Protein AF-0000000078656896 (afdb_homodimer)

Organism: NCBI:txid1005395

pLDDT: mean 84.08, std 19.64, range [24.59, 98.69]

Structure (mmCIF, N/CA/C/O backbone):
data_AF-0000000078656896-model_v1
#
loop_
_entity.id
_entity.type
_entity.pdbx_description
1 polymer 'DUF2846 domain-containing protein'
#
loop_
_atom_site.group_PDB
_atom_site.id
_atom_site.type_symbol
_atom_site.label_atom_id
_atom_site.label_alt_id
_atom_site.label_comp_id
_atom_site.label_asym_id
_atom_site.label_entity_id
_atom_site.label_seq_id
_atom_site.pdbx_PDB_ins_code
_atom_site.Cartn_x
_atom_site.Cartn_y
_atom_site.Cartn_z
_atom_site.occupancy
_atom_site.B_iso_or_equiv
_atom_site.auth_seq_id
_atom_site.auth_comp_id
_atom_site.auth_asym_id
_atom_site.auth_atom_id
_atom_site.pdbx_PDB_model_num
ATOM 1 N N . MET A 1 1 ? -53.062 6.906 -35.562 1 24.72 1 MET A N 1
ATOM 2 C CA . MET A 1 1 ? -52.688 7.586 -34.344 1 24.72 1 MET A CA 1
ATOM 3 C C . MET A 1 1 ? -51.281 7.188 -33.906 1 24.72 1 MET A C 1
ATOM 5 O O . MET A 1 1 ? -51 6.012 -33.656 1 24.72 1 MET A O 1
ATOM 9 N N . ARG A 1 2 ? -50.25 7.812 -34.625 1 38.03 2 ARG A N 1
ATOM 10 C CA . ARG A 1 2 ? -48.781 7.777 -34.625 1 38.03 2 ARG A CA 1
ATOM 11 C C . ARG A 1 2 ? -48.25 8.031 -33.219 1 38.03 2 ARG A C 1
ATOM 13 O O . ARG A 1 2 ? -48.375 9.125 -32.688 1 38.03 2 ARG A O 1
ATOM 20 N N . ASN A 1 3 ? -48.5 7.051 -32.25 1 34.94 3 ASN A N 1
ATOM 21 C CA . ASN A 1 3 ? -48.094 7.125 -30.844 1 34.94 3 ASN A CA 1
ATOM 22 C C . ASN A 1 3 ? -46.625 7.52 -30.703 1 34.94 3 ASN A C 1
ATOM 24 O O . ASN A 1 3 ? -45.75 6.824 -31.203 1 34.94 3 ASN A O 1
ATOM 28 N N . SER A 1 4 ? -46.344 8.812 -30.844 1 40.44 4 SER A N 1
ATOM 29 C CA . SER A 1 4 ? -45.094 9.492 -30.484 1 40.44 4 SER A CA 1
ATOM 30 C C . SER A 1 4 ? -44.594 9.031 -29.125 1 40.44 4 SER A C 1
ATOM 32 O O . SER A 1 4 ? -45.281 9.18 -28.109 1 40.44 4 SER A O 1
ATOM 34 N N . ILE A 1 5 ? -44 7.824 -28.938 1 40.12 5 ILE A N 1
ATOM 35 C CA . ILE A 1 5 ? -43.25 7.371 -27.797 1 40.12 5 ILE A CA 1
ATOM 36 C C . ILE A 1 5 ? -42.344 8.508 -27.297 1 40.12 5 ILE A C 1
ATOM 38 O O . ILE A 1 5 ? -41.469 8.961 -28.016 1 40.12 5 ILE A O 1
ATOM 42 N N . LYS A 1 6 ? -42.906 9.555 -26.594 1 36.06 6 LYS A N 1
ATOM 43 C CA . LYS A 1 6 ? -42.125 10.531 -25.844 1 36.06 6 LYS A CA 1
ATOM 44 C C . LYS A 1 6 ? -41 9.844 -25.078 1 36.06 6 LYS A C 1
ATOM 46 O O . LYS A 1 6 ? -41.219 8.953 -24.266 1 36.06 6 LYS A O 1
ATOM 51 N N . LEU A 1 7 ? -39.844 9.641 -25.734 1 37.19 7 LEU A N 1
ATOM 52 C CA . LEU A 1 7 ? -38.562 9.312 -25.141 1 37.19 7 LEU A CA 1
ATOM 53 C C . LEU A 1 7 ? -38.312 10.117 -23.859 1 37.19 7 LEU A C 1
ATOM 55 O O . LEU A 1 7 ? -38.219 11.344 -23.906 1 37.19 7 LEU A O 1
ATOM 59 N N . LEU A 1 8 ? -39.062 9.852 -22.797 1 41 8 LEU A N 1
ATOM 60 C CA . LEU A 1 8 ? -38.688 10.359 -21.469 1 41 8 LEU A CA 1
ATOM 61 C C . LEU A 1 8 ? -37.188 10.203 -21.234 1 41 8 LEU A C 1
ATOM 63 O O . LEU A 1 8 ? -36.688 9.078 -21.172 1 41 8 LEU A O 1
ATOM 67 N N . SER A 1 9 ? -36.375 11.047 -21.781 1 40.34 9 SER A N 1
ATOM 68 C CA . SER A 1 9 ? -34.969 11.188 -21.422 1 40.34 9 SER A CA 1
ATOM 69 C C . SER A 1 9 ? -34.781 11.297 -19.906 1 40.34 9 SER A C 1
ATOM 71 O O . SER A 1 9 ? -35.25 12.25 -19.297 1 40.34 9 SER A O 1
ATOM 73 N N . THR A 1 10 ? -35 10.234 -19.141 1 44.53 10 THR A N 1
ATOM 74 C CA . THR A 1 10 ? -34.562 10.25 -17.75 1 44.53 10 THR A CA 1
ATOM 75 C C . THR A 1 10 ? -33.156 10.82 -17.656 1 44.53 10 THR A C 1
ATOM 77 O O . THR A 1 10 ? -32.188 10.25 -18.188 1 44.53 10 THR A O 1
ATOM 80 N N . ALA A 1 11 ? -32.969 12.141 -17.703 1 40 11 ALA A N 1
ATOM 81 C CA . ALA A 1 11 ? -31.734 12.773 -17.266 1 40 11 ALA A CA 1
ATOM 82 C C . ALA A 1 11 ? -31.188 12.102 -16.016 1 40 11 ALA A C 1
ATOM 84 O O . ALA A 1 11 ? -31.766 12.211 -14.93 1 40 11 ALA A O 1
ATOM 85 N N . LEU A 1 12 ? -30.781 10.836 -16.094 1 43.59 12 LEU A N 1
ATOM 86 C CA . LEU A 1 12 ? -29.969 10.328 -14.984 1 43.59 12 LEU A CA 1
ATOM 87 C C . LEU A 1 12 ? -28.906 11.344 -14.586 1 43.59 12 LEU A C 1
ATOM 89 O O . LEU A 1 12 ? -27.969 11.602 -15.352 1 43.59 12 LEU A O 1
ATOM 93 N N . GLY A 1 13 ? -29.297 12.43 -13.992 1 38.34 13 GLY A N 1
ATOM 94 C CA . GLY A 1 13 ? -28.297 13.297 -13.367 1 38.34 13 GLY A CA 1
ATOM 95 C C . GLY A 1 13 ? -27.172 12.531 -12.711 1 38.34 13 GLY A C 1
ATOM 96 O O . GLY A 1 13 ? -27.406 1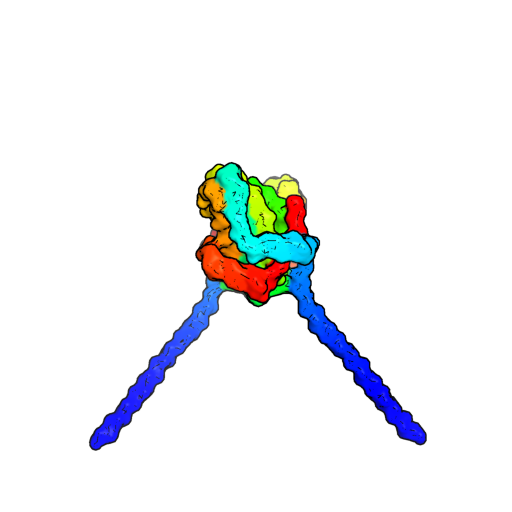1.703 -11.82 1 38.34 13 GLY A O 1
ATOM 97 N N . PHE A 1 14 ? -26.141 12.203 -13.477 1 39.41 14 PHE A N 1
ATOM 98 C CA . PHE A 1 14 ? -24.906 11.766 -12.844 1 39.41 14 PHE A CA 1
ATOM 99 C C . PHE A 1 14 ? -24.562 12.641 -11.641 1 39.41 14 PHE A C 1
ATOM 101 O O . PHE A 1 14 ? -24.172 13.797 -11.797 1 39.41 14 PHE A O 1
ATOM 108 N N . ALA A 1 15 ? -25.312 12.531 -10.539 1 38.53 15 ALA A N 1
ATOM 109 C CA . ALA A 1 15 ? -24.797 13.148 -9.32 1 38.53 15 ALA A CA 1
ATOM 110 C C . ALA A 1 15 ? -23.297 12.914 -9.18 1 38.53 15 ALA A C 1
ATOM 112 O O . ALA A 1 15 ? -22.844 11.766 -9.102 1 38.53 15 ALA A O 1
ATOM 113 N N . ILE A 1 16 ? -22.516 13.688 -9.93 1 38.22 16 ILE A N 1
ATOM 114 C CA . ILE A 1 16 ? -21.094 13.734 -9.586 1 38.22 16 ILE A CA 1
ATOM 115 C C . ILE A 1 16 ? -20.922 13.688 -8.07 1 38.22 16 ILE A C 1
ATOM 117 O O . ILE A 1 16 ? -21.297 14.633 -7.367 1 38.22 16 ILE A O 1
ATOM 121 N N . LEU A 1 17 ? -21.188 12.562 -7.48 1 36.78 17 LEU A N 1
ATOM 122 C CA . LEU A 1 17 ? -20.781 12.406 -6.086 1 36.78 17 LEU A CA 1
ATOM 123 C C . LEU A 1 17 ? -19.391 12.977 -5.855 1 36.78 17 LEU A C 1
ATOM 125 O O . LEU A 1 17 ? -18.391 12.422 -6.332 1 36.78 17 LEU A O 1
ATOM 129 N N . THR A 1 18 ? -19.172 14.281 -6.082 1 42.69 18 THR A N 1
ATOM 130 C CA . THR A 1 18 ? -17.953 14.898 -5.562 1 42.69 18 THR A CA 1
ATOM 131 C C . THR A 1 18 ? -17.656 14.383 -4.156 1 42.69 18 THR A C 1
ATOM 133 O O . THR A 1 18 ? -18.266 14.82 -3.182 1 42.69 18 THR A O 1
ATOM 136 N N . GLY A 1 19 ? -17.562 13.086 -4.051 1 45.38 19 GLY A N 1
ATOM 137 C CA . GLY A 1 19 ? -17.312 12.453 -2.764 1 45.38 19 GLY A CA 1
ATOM 138 C C . GLY A 1 19 ? -16.109 13.047 -2.035 1 45.38 19 GLY A C 1
ATOM 139 O O . GLY A 1 19 ? -14.977 12.617 -2.248 1 45.38 19 GLY A O 1
ATOM 140 N N . CYS A 1 20 ? -16.078 14.383 -1.688 1 53.47 20 CYS A N 1
ATOM 141 C CA . CYS A 1 20 ? -15.125 14.836 -0.678 1 53.47 20 CYS A CA 1
ATOM 142 C C . CYS A 1 20 ? -15.188 13.953 0.562 1 53.47 20 CYS A C 1
ATOM 144 O O . CYS A 1 20 ? -16.266 13.617 1.039 1 53.47 20 CYS A O 1
ATOM 146 N N . ALA A 1 21 ? -14 13.344 0.803 1 66 21 ALA A N 1
ATOM 147 C CA . ALA A 1 21 ? -13.938 12.625 2.074 1 66 21 ALA A CA 1
ATOM 148 C C . ALA A 1 21 ? -14.375 13.523 3.23 1 66 21 ALA A C 1
ATOM 150 O O . ALA A 1 21 ? -13.984 14.688 3.303 1 66 21 ALA A O 1
ATOM 151 N N . SER A 1 22 ? -15.359 13.125 4.016 1 75.5 22 SER A N 1
ATOM 152 C CA . SER A 1 22 ? -15.844 13.891 5.156 1 75.5 22 SER A CA 1
ATOM 153 C C . SER A 1 22 ? -15.336 13.305 6.473 1 75.5 22 SER A C 1
ATOM 155 O O . SER A 1 22 ? -15.242 12.086 6.621 1 75.5 22 SER A O 1
ATOM 157 N N . VAL A 1 23 ? -14.844 14.25 7.277 1 81.75 23 VAL A N 1
ATOM 158 C CA . VAL A 1 23 ? -14.383 13.859 8.609 1 81.75 23 VAL A CA 1
ATOM 159 C C . VAL A 1 23 ? -15.164 14.625 9.672 1 81.75 23 VAL A C 1
ATOM 161 O O . VAL A 1 23 ? -15.805 15.633 9.375 1 81.75 23 VAL A O 1
ATOM 164 N N . PRO A 1 24 ? -15.297 14.086 10.977 1 84.12 24 PRO A N 1
ATOM 165 C CA . PRO A 1 24 ? -15.945 14.867 12.031 1 84.12 24 PRO A CA 1
ATOM 166 C C . PRO A 1 24 ? -15.297 16.234 12.227 1 84.12 24 PRO A C 1
ATOM 168 O O . PRO A 1 24 ? -14.07 16.359 12.219 1 84.12 24 PRO A O 1
ATOM 171 N N . MET A 1 25 ? -16.203 17.219 12.438 1 91.12 25 MET A N 1
ATOM 172 C CA . MET A 1 25 ? -15.703 18.594 12.508 1 91.12 25 MET A CA 1
ATOM 173 C C . MET A 1 25 ? -15.875 19.172 13.906 1 91.12 25 MET A C 1
ATOM 175 O O . MET A 1 25 ? -16.766 18.766 14.648 1 91.12 25 MET A O 1
ATOM 179 N N . GLY A 1 26 ? -14.93 20.047 14.195 1 91.56 26 GLY A N 1
ATOM 180 C CA . GLY A 1 26 ? -15.07 20.828 15.414 1 91.56 26 GLY A CA 1
ATOM 181 C C . GLY A 1 26 ? -16.031 22 15.273 1 91.56 26 GLY A C 1
ATOM 182 O O . GLY A 1 26 ? -16.656 22.172 14.219 1 91.56 26 GLY A O 1
ATOM 183 N N . SER A 1 27 ? -16.094 22.75 16.391 1 93.5 27 SER A N 1
ATOM 184 C CA . SER A 1 27 ? -17 23.891 16.375 1 93.5 27 SER A CA 1
ATOM 185 C C . SER A 1 27 ? -16.391 25.078 15.641 1 93.5 27 SER A C 1
ATOM 187 O O . SER A 1 27 ? -15.172 25.219 15.578 1 93.5 27 SER A O 1
ATOM 189 N N . SER A 1 28 ? -17.344 25.984 15.094 1 94.44 28 SER A N 1
ATOM 190 C CA . SER A 1 28 ? -16.891 27.203 14.43 1 94.44 28 SER A CA 1
ATOM 191 C C . SER A 1 28 ? -16.203 28.156 15.422 1 94.44 28 SER A C 1
ATOM 193 O O . SER A 1 28 ? -15.281 28.875 15.055 1 94.44 28 SER A O 1
ATOM 195 N N . GLU A 1 29 ? -16.672 28.141 16.625 1 96.38 29 GLU A N 1
ATOM 196 C CA . GLU A 1 29 ? -16.078 28.984 17.656 1 96.38 29 GLU A CA 1
ATOM 197 C C . GLU A 1 29 ? -14.648 28.562 17.969 1 96.38 29 GLU A C 1
ATOM 199 O O . GLU A 1 29 ? -13.758 29.406 18.078 1 96.38 29 GLU A O 1
ATOM 204 N N . ALA A 1 30 ? -14.508 27.266 18.172 1 95.31 30 ALA A N 1
ATOM 205 C CA . ALA A 1 30 ? -13.164 26.75 18.422 1 95.31 30 ALA A CA 1
ATOM 206 C C . ALA A 1 30 ? -12.242 27.031 17.234 1 95.31 30 ALA A C 1
ATOM 208 O O . ALA A 1 30 ? -11.07 27.375 17.422 1 95.31 30 ALA A O 1
ATOM 209 N N . ASP A 1 31 ? -12.781 26.828 16.062 1 97.12 31 ASP A N 1
ATOM 210 C CA . ASP A 1 31 ? -12.031 27.109 14.852 1 97.12 31 ASP A CA 1
ATOM 211 C C . ASP A 1 31 ? -11.57 28.578 14.82 1 97.12 31 ASP A C 1
ATOM 213 O O . ASP A 1 31 ? -10.398 28.844 14.578 1 97.12 31 ASP A O 1
ATOM 217 N N . ALA A 1 32 ? -12.453 29.5 15.086 1 97.12 32 ALA A N 1
ATOM 218 C CA . ALA A 1 32 ? -12.141 30.922 15.094 1 97.12 32 ALA A CA 1
ATOM 219 C C . ALA A 1 32 ? -11.07 31.25 16.141 1 97.12 32 ALA A C 1
ATOM 221 O O . ALA A 1 32 ? -10.156 32.031 15.875 1 97.12 32 ALA A O 1
ATOM 222 N N . GLN A 1 33 ? -11.227 30.703 17.266 1 97.19 33 GLN A N 1
ATOM 223 C CA . GLN A 1 33 ? -10.281 30.969 18.344 1 97.19 33 GLN A CA 1
ATOM 224 C C . GLN A 1 33 ? -8.891 30.453 17.984 1 97.19 33 GLN A C 1
ATOM 226 O O . GLN A 1 33 ? -7.891 31.156 18.188 1 97.19 33 GLN A O 1
ATOM 231 N N . LEU A 1 34 ? -8.844 29.281 17.453 1 97.5 34 LEU A N 1
ATOM 232 C CA . LEU A 1 34 ? -7.551 28.672 17.141 1 97.5 34 LEU A CA 1
ATOM 233 C C . LEU A 1 34 ? -6.883 29.391 15.977 1 97.5 34 LEU A C 1
ATOM 235 O O . LEU A 1 34 ? -5.656 29.375 15.852 1 97.5 34 LEU A O 1
ATOM 239 N N . LYS A 1 35 ? -7.629 30.062 15.156 1 98.06 35 LYS A N 1
ATOM 240 C CA . LYS A 1 35 ? -7.062 30.75 13.992 1 98.06 35 LYS A CA 1
ATOM 241 C C . LYS A 1 35 ? -6.578 32.156 14.367 1 98.06 35 LYS A C 1
ATOM 243 O O . LYS A 1 35 ? -6.102 32.906 13.508 1 98.06 35 LYS A O 1
ATOM 248 N N . THR A 1 36 ? -6.648 32.531 15.672 1 98 36 THR A N 1
ATOM 249 C CA . THR A 1 36 ? -5.938 33.688 16.156 1 98 36 THR A CA 1
ATOM 250 C C . THR A 1 36 ? -4.457 33.375 16.359 1 98 36 THR A C 1
ATOM 252 O O . THR A 1 36 ? -3.643 34.312 16.516 1 98 36 THR A O 1
ATOM 255 N N . PHE A 1 37 ? -4.094 32.188 16.438 1 98.5 37 PHE A N 1
ATOM 256 C CA . PHE A 1 37 ? -2.734 31.656 16.516 1 98.5 37 PHE A CA 1
ATOM 257 C C . PHE A 1 37 ? -2.021 32.219 17.75 1 98.5 37 PHE A C 1
ATOM 259 O O . PHE A 1 37 ? -0.828 32.5 17.688 1 98.5 37 PHE A O 1
ATOM 266 N N . THR A 1 38 ? -2.779 32.375 18.812 1 97.69 38 THR A N 1
ATOM 267 C CA . THR A 1 38 ? -2.188 32.812 20.078 1 97.69 38 THR A CA 1
ATOM 268 C C . THR A 1 38 ? -1.149 31.797 20.562 1 97.69 38 THR A C 1
ATOM 270 O O . THR A 1 38 ? -1.329 30.578 20.391 1 97.69 38 THR A O 1
ATOM 273 N N . ALA A 1 39 ? -0.109 32.281 21.172 1 97.62 39 ALA A N 1
ATOM 274 C CA . ALA A 1 39 ? 0.918 31.422 21.734 1 97.62 39 ALA A CA 1
ATOM 275 C C . ALA A 1 39 ? 0.321 30.438 22.734 1 97.62 39 ALA A C 1
ATOM 277 O O . ALA A 1 39 ? -0.543 30.812 23.531 1 97.62 39 ALA A O 1
ATOM 278 N N . PRO A 1 40 ? 0.83 29.172 22.672 1 97.81 40 PRO A N 1
ATOM 279 C CA . PRO A 1 40 ? 0.375 28.219 23.688 1 97.81 40 PRO A CA 1
ATOM 280 C C . PRO A 1 40 ? 0.879 28.578 25.094 1 97.81 40 PRO A C 1
ATOM 282 O O . PRO A 1 40 ? 1.733 29.453 25.25 1 97.81 40 PRO A O 1
ATOM 285 N N . PRO A 1 41 ? 0.232 27.906 26.125 1 96.94 41 PRO A N 1
ATOM 286 C CA . PRO A 1 41 ? 0.768 28.094 27.484 1 96.94 41 PRO A CA 1
ATOM 287 C C . PRO A 1 41 ? 2.277 27.859 27.547 1 96.94 41 PRO A C 1
ATOM 289 O O . PRO A 1 41 ? 2.828 27.094 26.766 1 96.94 41 PRO A O 1
ATOM 292 N N . ALA A 1 42 ? 2.922 28.484 28.531 1 96.56 42 ALA A N 1
ATOM 293 C CA . ALA A 1 42 ? 4.379 28.5 28.625 1 96.56 42 ALA A CA 1
ATOM 294 C C . ALA A 1 42 ? 4.938 27.109 28.859 1 96.56 42 ALA A C 1
ATOM 296 O O . ALA A 1 42 ? 6.129 26.859 28.641 1 96.56 42 ALA A O 1
ATOM 297 N N . ASP A 1 43 ? 4.133 26.219 29.281 1 97.81 43 ASP A N 1
ATOM 298 C CA . ASP A 1 43 ? 4.613 24.875 29.562 1 97.81 43 ASP A CA 1
ATOM 299 C C . ASP A 1 43 ? 4.203 23.906 28.469 1 97.81 43 ASP A C 1
ATOM 301 O O . ASP A 1 43 ? 4.32 22.688 28.641 1 97.81 43 ASP A O 1
ATOM 305 N N . GLN A 1 44 ? 3.688 24.469 27.359 1 98.31 44 GLN A N 1
ATOM 306 C CA . GLN A 1 44 ? 3.215 23.641 26.266 1 98.31 44 GLN A CA 1
ATOM 307 C C . GLN A 1 44 ? 3.691 24.188 24.922 1 98.31 44 GLN A C 1
ATOM 309 O O . GLN A 1 44 ? 4.176 25.312 24.844 1 98.31 44 GLN A O 1
ATOM 314 N N . SER A 1 45 ? 3.652 23.344 23.938 1 98.31 45 SER A N 1
ATOM 315 C CA . SER A 1 45 ? 3.744 23.719 22.531 1 98.31 45 SER A CA 1
ATOM 316 C C . SER A 1 45 ? 2.418 23.5 21.812 1 98.31 45 SER A C 1
ATOM 318 O O . SER A 1 45 ? 1.606 22.672 22.234 1 98.31 45 SER A O 1
ATOM 320 N N . GLY A 1 46 ? 2.201 24.281 20.781 1 98.38 46 GLY A N 1
ATOM 321 C CA . GLY A 1 46 ? 1.042 24.078 19.922 1 98.38 46 GLY A CA 1
ATOM 322 C C . GLY A 1 46 ? 1.393 23.453 18.578 1 98.38 46 GLY A C 1
ATOM 323 O O . GLY A 1 46 ? 2.422 23.797 18 1 98.38 46 GLY A O 1
ATOM 324 N N . LEU A 1 47 ? 0.583 22.562 18.109 1 98.69 47 LEU A N 1
ATOM 325 C CA . LEU A 1 47 ? 0.781 21.938 16.812 1 98.69 47 LEU A CA 1
ATOM 326 C C . LEU A 1 47 ? -0.478 22.062 15.953 1 98.69 47 LEU A C 1
ATOM 328 O O . LEU A 1 47 ? -1.562 21.656 16.391 1 98.69 47 LEU A O 1
ATOM 332 N N . TYR A 1 48 ? -0.332 22.719 14.852 1 98.56 48 TYR A N 1
ATOM 333 C CA . TYR A 1 48 ? -1.315 22.688 13.781 1 98.56 48 TYR A CA 1
ATOM 334 C C . TYR A 1 48 ? -0.906 21.703 12.688 1 98.56 48 TYR A C 1
ATOM 336 O O . TYR A 1 48 ? 0.233 21.734 12.219 1 98.56 48 TYR A O 1
ATOM 344 N N . ILE A 1 49 ? -1.788 20.781 12.273 1 98.44 49 ILE A N 1
ATOM 345 C CA . ILE A 1 49 ? -1.615 19.891 11.141 1 98.44 49 ILE A CA 1
ATOM 346 C C . ILE A 1 49 ? -2.76 20.094 10.148 1 98.44 49 ILE A C 1
ATOM 348 O O . ILE A 1 49 ? -3.932 19.953 10.508 1 98.44 49 ILE A O 1
ATOM 352 N N . TYR A 1 50 ? -2.387 20.406 8.938 1 97.88 50 TYR A N 1
ATOM 353 C CA . TYR A 1 50 ? -3.469 20.703 8 1 97.88 50 TYR A CA 1
ATOM 354 C C . TYR A 1 50 ? -3.201 20.062 6.641 1 97.88 50 TYR A C 1
ATOM 356 O O . TYR A 1 50 ? -2.064 19.703 6.328 1 97.88 50 TYR A O 1
ATOM 364 N N . ARG A 1 51 ? -4.219 19.812 5.883 1 96.25 51 ARG A N 1
ATOM 365 C CA . ARG A 1 51 ? -4.199 19.344 4.5 1 96.25 51 ARG A CA 1
ATOM 366 C C . ARG A 1 51 ? -4.965 20.312 3.59 1 96.25 51 ARG A C 1
ATOM 368 O O . ARG A 1 51 ? -6.168 20.5 3.762 1 96.25 51 ARG A O 1
ATOM 375 N N . ASP A 1 52 ? -4.25 20.828 2.607 1 95.06 52 ASP A N 1
ATOM 376 C CA . ASP A 1 52 ? -4.875 21.844 1.778 1 95.06 52 ASP A CA 1
ATOM 377 C C . ASP A 1 52 ? -4.902 21.422 0.312 1 95.06 52 ASP A C 1
ATOM 379 O O . ASP A 1 52 ? -5.438 22.141 -0.537 1 95.06 52 ASP A O 1
ATOM 383 N N . SER A 1 53 ? -4.391 20.359 -0.003 1 88.38 53 SER A N 1
ATOM 384 C CA . SER A 1 53 ? -4.207 20.016 -1.407 1 88.38 53 SER A CA 1
ATOM 385 C C . SER A 1 53 ? -5.484 19.422 -1.997 1 88.38 53 SER A C 1
ATOM 387 O O . SER A 1 53 ? -6.168 18.625 -1.343 1 88.38 53 SER A O 1
ATOM 389 N N . PHE A 1 54 ? -5.73 19.812 -3.271 1 85.31 54 PHE A N 1
ATOM 390 C CA . PHE A 1 54 ? -6.824 19.203 -4.023 1 85.31 54 PHE A CA 1
ATOM 391 C C . PHE A 1 54 ? -6.477 17.781 -4.422 1 85.31 54 PHE A C 1
ATOM 393 O O . PHE A 1 54 ? -7.359 16.922 -4.516 1 85.31 54 PHE A O 1
ATOM 400 N N . VAL A 1 55 ? -5.176 17.594 -4.629 1 83.56 55 VAL A N 1
ATOM 401 C CA . VAL A 1 55 ? -4.727 16.25 -4.969 1 83.56 55 VAL A CA 1
ATOM 402 C C . VAL A 1 55 ? -5.117 15.273 -3.855 1 83.56 55 VAL A C 1
ATOM 404 O O . VAL A 1 55 ? -4.805 15.508 -2.684 1 83.56 55 VAL A O 1
ATOM 407 N N . GLY A 1 56 ? -5.855 14.258 -4.227 1 81.62 56 GLY A N 1
ATOM 408 C CA . GLY A 1 56 ? -6.266 13.25 -3.264 1 81.62 56 GLY A CA 1
ATOM 409 C C . GLY A 1 56 ? -7.492 13.648 -2.465 1 81.62 56 GLY A C 1
ATOM 410 O O . GLY A 1 56 ? -7.676 13.203 -1.332 1 81.62 56 GLY A O 1
ATOM 411 N N . GLN A 1 57 ? -8.328 14.477 -2.916 1 84.44 57 GLN A N 1
ATOM 412 C CA . GLN A 1 57 ? -9.469 15.031 -2.191 1 84.44 57 GLN A CA 1
ATOM 413 C C . GLN A 1 57 ? -10.453 13.93 -1.804 1 84.44 57 GLN A C 1
ATOM 415 O O . GLN A 1 57 ? -11.219 14.086 -0.851 1 84.44 57 GLN A O 1
ATOM 420 N N . ALA A 1 58 ? -10.445 12.906 -2.451 1 81.19 58 ALA A N 1
ATOM 421 C CA . ALA A 1 58 ? -11.367 11.805 -2.166 1 81.19 58 ALA A CA 1
ATOM 422 C C . ALA A 1 58 ? -10.82 10.914 -1.055 1 81.19 58 ALA A C 1
ATOM 424 O O . ALA A 1 58 ? -11.508 10 -0.594 1 81.19 58 ALA A O 1
ATOM 425 N N . LEU A 1 59 ? -9.586 11.133 -0.736 1 80.25 59 LEU A N 1
ATOM 426 C CA . LEU A 1 59 ? -8.914 10.281 0.24 1 80.25 59 LEU A CA 1
ATOM 427 C C . LEU A 1 59 ? -8.977 10.898 1.633 1 80.25 59 LEU A C 1
ATOM 429 O O . LEU A 1 59 ? -8.836 12.117 1.782 1 80.25 59 LEU A O 1
ATOM 433 N N . LYS A 1 60 ? -9.297 10.102 2.693 1 86.56 60 LYS A N 1
ATOM 434 C CA . LYS A 1 60 ? -8.977 10.43 4.082 1 86.56 60 LYS A CA 1
ATOM 435 C C . LYS A 1 60 ? -7.672 9.766 4.516 1 86.56 60 LYS A C 1
ATOM 437 O O . LYS A 1 60 ? -7.352 8.664 4.074 1 86.56 60 LYS A O 1
ATOM 442 N N . LYS A 1 61 ? -6.836 10.43 5.195 1 87.69 61 LYS A N 1
ATOM 443 C CA . LYS A 1 61 ? -5.586 9.875 5.707 1 87.69 61 LYS A CA 1
ATOM 444 C C . LYS A 1 61 ? -5.457 10.109 7.211 1 87.69 61 LYS A C 1
ATOM 446 O O . LYS A 1 61 ? -5.77 11.195 7.703 1 87.69 61 LYS A O 1
ATOM 451 N N . SER A 1 62 ? -5.066 9.148 7.941 1 89.94 62 SER A N 1
ATOM 452 C CA . SER A 1 62 ? -4.922 9.281 9.383 1 89.94 62 SER A CA 1
ATOM 453 C C . SER A 1 62 ? -3.689 10.102 9.75 1 89.94 62 SER A C 1
ATOM 455 O O . SER A 1 62 ? -2.729 10.164 8.977 1 89.94 62 SER A O 1
ATOM 457 N N . VAL A 1 63 ? -3.76 10.695 10.906 1 93.69 63 VAL A N 1
ATOM 458 C CA . VAL A 1 63 ? -2.629 11.375 11.523 1 93.69 63 VAL A CA 1
ATOM 459 C C . VAL A 1 63 ? -2.43 10.867 12.945 1 93.69 63 VAL A C 1
ATOM 461 O O . VAL A 1 63 ? -3.402 10.641 13.672 1 93.69 63 VAL A O 1
ATOM 464 N N . SER A 1 64 ? -1.202 10.625 13.289 1 93.38 64 SER A N 1
ATOM 465 C CA . SER A 1 64 ? -0.882 10.172 14.641 1 93.38 64 SER A CA 1
ATOM 466 C C . SER A 1 64 ? 0.2 11.039 15.273 1 93.38 64 SER A C 1
ATOM 468 O O . SER A 1 64 ? 1.012 11.641 14.57 1 93.38 64 SER A O 1
ATOM 470 N N . ILE A 1 65 ? 0.133 11.18 16.562 1 95.12 65 ILE A N 1
ATOM 471 C CA . ILE A 1 65 ? 1.175 11.797 17.375 1 95.12 65 ILE A CA 1
ATOM 472 C C . ILE A 1 65 ? 1.727 10.781 18.359 1 95.12 65 ILE A C 1
ATOM 474 O O . ILE A 1 65 ? 0.993 10.273 19.219 1 95.12 65 ILE A O 1
ATOM 478 N N . ASP A 1 66 ? 2.992 10.539 18.156 1 94.19 66 ASP A N 1
ATOM 479 C CA . ASP A 1 66 ? 3.664 9.578 19.031 1 94.19 66 ASP A CA 1
ATOM 480 C C . ASP A 1 66 ? 2.906 8.258 19.078 1 94.19 66 ASP A C 1
ATOM 482 O O . ASP A 1 66 ? 2.654 7.723 20.172 1 94.19 66 ASP A O 1
ATOM 486 N N . GLY A 1 67 ? 2.471 7.887 17.906 1 87.69 67 GLY A N 1
ATOM 487 C CA . GLY A 1 67 ? 1.885 6.566 17.75 1 87.69 67 GLY A CA 1
ATOM 488 C C . GLY A 1 67 ? 0.392 6.539 18.016 1 87.69 67 GLY A C 1
ATOM 489 O O . GLY A 1 67 ? -0.271 5.531 17.75 1 87.69 67 GLY A O 1
ATOM 490 N N . GLN A 1 68 ? -0.172 7.516 18.547 1 89.81 68 GLN A N 1
ATOM 491 C CA . GLN A 1 68 ? -1.604 7.582 18.828 1 89.81 68 GLN A CA 1
ATOM 492 C C . GLN A 1 68 ? -2.346 8.305 17.703 1 89.81 68 GLN A C 1
ATOM 494 O O . GLN A 1 68 ? -2.049 9.461 17.406 1 89.81 68 GLN A O 1
ATOM 499 N N . ILE A 1 69 ? -3.352 7.617 17.141 1 89.44 69 ILE A N 1
ATOM 500 C CA . ILE A 1 69 ? -4.156 8.219 16.078 1 89.44 69 ILE A CA 1
ATOM 501 C C . ILE A 1 69 ? -5.027 9.328 16.672 1 89.44 69 ILE A C 1
ATOM 503 O O . ILE A 1 69 ? -5.766 9.109 17.625 1 89.44 69 ILE A O 1
ATOM 507 N N . ILE A 1 70 ? -4.957 10.594 16.078 1 93.12 70 ILE A N 1
ATOM 508 C CA . ILE A 1 70 ? -5.758 11.703 16.578 1 93.12 70 ILE A CA 1
ATOM 509 C C . ILE A 1 70 ? -6.973 11.922 15.68 1 93.12 70 ILE A C 1
ATOM 511 O O . ILE A 1 70 ? -7.906 12.641 16.047 1 93.12 70 ILE A O 1
ATOM 515 N N . GLY A 1 71 ? -6.922 11.359 14.453 1 90.12 71 GLY A N 1
ATOM 516 C CA . GLY A 1 71 ? -8.039 11.453 13.523 1 90.12 71 GLY A CA 1
ATOM 517 C C . GLY A 1 71 ? -7.633 11.242 12.078 1 90.12 71 GLY A C 1
ATOM 518 O O . GLY A 1 71 ? -6.531 10.758 11.805 1 90.12 71 GLY A O 1
ATOM 519 N N . GLU A 1 72 ? -8.641 11.57 11.203 1 91.69 72 GLU A N 1
ATOM 520 C CA . GLU A 1 72 ? -8.414 11.508 9.766 1 91.69 72 GLU A CA 1
ATOM 521 C C . GLU A 1 72 ? -8.586 12.883 9.117 1 91.69 72 GLU A C 1
ATOM 523 O O . GLU A 1 72 ? -9.469 13.648 9.508 1 91.69 72 GLU A O 1
ATOM 528 N N . THR A 1 73 ? -7.629 13.117 8.141 1 92 73 THR A N 1
ATOM 529 C CA . THR A 1 73 ? -7.715 14.375 7.414 1 92 73 THR A CA 1
ATOM 530 C C . THR A 1 73 ? -8.523 14.203 6.129 1 92 73 THR A C 1
ATOM 532 O O . THR A 1 73 ? -8.617 13.094 5.594 1 92 73 THR A O 1
ATOM 535 N N . ALA A 1 74 ? -9.195 15.305 5.773 1 89.75 74 ALA A N 1
ATOM 536 C CA . ALA A 1 74 ? -9.727 15.562 4.438 1 89.75 74 ALA A CA 1
ATOM 537 C C . ALA A 1 74 ? -9.242 16.906 3.904 1 89.75 74 ALA A C 1
ATOM 539 O O . ALA A 1 74 ? -8.57 17.656 4.617 1 89.75 74 ALA A O 1
ATOM 540 N N . LYS A 1 75 ? -9.469 17.094 2.592 1 90.69 75 LYS A N 1
ATOM 541 C CA . LYS A 1 75 ? -9.086 18.391 2.053 1 90.69 75 LYS A CA 1
ATOM 542 C C . LYS A 1 75 ? -9.703 19.531 2.865 1 90.69 75 LYS A C 1
ATOM 544 O O . LYS A 1 75 ? -10.898 19.516 3.156 1 90.69 75 LYS A O 1
ATOM 549 N N . GLY A 1 76 ? -8.898 20.469 3.283 1 95.06 76 GLY A N 1
ATOM 550 C CA . GLY A 1 76 ? -9.391 21.672 3.93 1 95.06 76 GLY A CA 1
ATOM 551 C C . GLY A 1 76 ? -9.648 21.5 5.414 1 95.06 76 GLY A C 1
ATOM 552 O O . GLY A 1 76 ? -10.43 22.234 6.012 1 95.06 76 GLY A O 1
ATOM 553 N N . VAL A 1 77 ? -9.086 20.469 5.945 1 94.56 77 VAL A N 1
ATOM 554 C CA . VAL A 1 77 ? -9.297 20.172 7.359 1 94.56 77 VAL A CA 1
ATOM 555 C C . VAL A 1 77 ? -7.977 20.281 8.117 1 94.56 77 VAL A C 1
ATOM 557 O O . VAL A 1 77 ? -6.91 20.016 7.559 1 94.56 77 VAL A O 1
ATOM 560 N N . TYR A 1 78 ? -8.047 20.781 9.359 1 97.12 78 TYR A N 1
ATOM 561 C CA . TYR A 1 78 ? -6.84 20.781 10.18 1 97.12 78 TYR A CA 1
ATOM 562 C C . TYR A 1 78 ? -7.137 20.297 11.594 1 97.12 78 TYR A C 1
ATOM 564 O O . TYR A 1 78 ? -8.289 20.312 12.031 1 97.12 78 TYR A O 1
ATOM 572 N N . PHE A 1 79 ? -6.145 19.781 12.242 1 97 79 PHE A N 1
ATOM 573 C CA . PHE A 1 79 ? -6.129 19.453 13.664 1 97 79 PHE A CA 1
ATOM 574 C C . PHE A 1 79 ? -5.27 20.438 14.438 1 97 79 PHE A C 1
ATOM 576 O O . PHE A 1 79 ? -4.316 21 13.898 1 97 79 PHE A O 1
ATOM 583 N N . HIS A 1 80 ? -5.633 20.609 15.695 1 97.81 80 HIS A N 1
ATOM 584 C CA . HIS A 1 80 ? -4.789 21.312 16.656 1 97.81 80 HIS A CA 1
ATOM 585 C C . HIS A 1 80 ? -4.609 20.5 17.938 1 97.81 80 HIS A C 1
ATOM 587 O O . HIS A 1 80 ? -5.574 19.938 18.453 1 97.81 80 HIS A O 1
ATOM 593 N N . ARG A 1 81 ? -3.311 20.453 18.406 1 97.5 81 ARG A N 1
ATOM 594 C CA . ARG A 1 81 ? -2.992 19.75 19.656 1 97.5 81 ARG A CA 1
ATOM 595 C C . ARG A 1 81 ? -1.953 20.516 20.469 1 97.5 81 ARG A C 1
ATOM 597 O O . ARG A 1 81 ? -1.025 21.094 19.906 1 97.5 81 ARG A O 1
ATOM 604 N N . PHE A 1 82 ? -2.168 20.547 21.766 1 97.56 82 PHE A N 1
ATOM 605 C CA . PHE A 1 82 ? -1.086 20.938 22.672 1 97.56 82 PHE A CA 1
ATOM 606 C C . PHE A 1 82 ? -0.168 19.766 22.953 1 97.56 82 PHE A C 1
ATOM 608 O O . PHE A 1 82 ? -0.636 18.625 23.125 1 97.56 82 PHE A O 1
ATOM 615 N N . LEU A 1 83 ? 1.131 20.047 22.953 1 97.88 83 LEU A N 1
ATOM 616 C CA . LEU A 1 83 ? 2.145 19.031 23.219 1 97.88 83 LEU A CA 1
ATOM 617 C C . LEU A 1 83 ? 3.059 19.453 24.359 1 97.88 83 LEU A C 1
ATOM 619 O O . LEU A 1 83 ? 3.305 20.641 24.562 1 97.88 83 LEU A O 1
ATOM 623 N N . ALA A 1 84 ? 3.559 18.375 25.141 1 97.75 84 ALA A N 1
ATOM 624 C CA . ALA A 1 84 ? 4.719 18.672 25.969 1 97.75 84 ALA A CA 1
ATOM 625 C C . ALA A 1 84 ? 5.918 19.078 25.125 1 97.75 84 ALA A C 1
ATOM 627 O O . ALA A 1 84 ? 6.172 18.5 24.078 1 97.75 84 ALA A O 1
ATOM 628 N N . PRO A 1 85 ? 6.578 20.141 25.625 1 97.94 85 PRO A N 1
ATOM 629 C CA . PRO A 1 85 ? 7.781 20.5 24.875 1 97.94 85 PRO A CA 1
ATOM 630 C C . PRO A 1 85 ? 8.773 19.344 24.781 1 97.94 85 PRO A C 1
ATOM 632 O O . PRO A 1 85 ? 8.914 18.562 25.719 1 97.94 85 PRO A O 1
ATOM 635 N N . GLY A 1 86 ? 9.453 19.266 23.625 1 97.25 86 GLY A N 1
ATOM 636 C CA . GLY A 1 86 ? 10.391 18.188 23.406 1 97.25 86 GLY A CA 1
ATOM 637 C C . GLY A 1 86 ? 10.188 17.469 22.078 1 97.25 86 GLY A C 1
ATOM 638 O O . GLY A 1 86 ? 9.625 18.047 21.141 1 97.25 86 GLY A O 1
ATOM 639 N N . LYS A 1 87 ? 10.711 16.25 21.953 1 97.69 87 LYS A N 1
ATOM 640 C CA . LYS A 1 87 ? 10.695 15.477 20.719 1 97.69 87 LYS A CA 1
ATOM 641 C C . LYS A 1 87 ? 9.391 14.703 20.562 1 97.69 87 LYS A C 1
ATOM 643 O O . LYS A 1 87 ? 8.922 14.078 21.516 1 97.69 87 LYS A O 1
ATOM 648 N N . HIS A 1 88 ? 8.758 14.789 19.391 1 97.25 88 HIS A N 1
ATOM 649 C CA . HIS A 1 88 ? 7.551 14.055 19.047 1 97.25 88 HIS A CA 1
ATOM 650 C C . HIS A 1 88 ? 7.664 13.438 17.656 1 97.25 88 HIS A C 1
ATOM 652 O O . HIS A 1 88 ? 8.344 13.992 16.781 1 97.25 88 HIS A O 1
ATOM 658 N N . VAL A 1 89 ? 7.039 12.312 17.469 1 95 89 VAL A N 1
ATOM 659 C CA . VAL A 1 89 ? 6.926 11.688 16.156 1 95 89 VAL A CA 1
ATOM 660 C C . VAL A 1 89 ? 5.5 11.844 15.625 1 95 89 VAL A C 1
ATOM 662 O O . VAL A 1 89 ? 4.551 11.336 16.234 1 95 89 VAL A O 1
ATOM 665 N N . ILE A 1 90 ? 5.414 12.602 14.531 1 96 90 ILE A N 1
ATOM 666 C CA . ILE A 1 90 ? 4.129 12.758 13.852 1 96 90 ILE A CA 1
ATOM 667 C C . ILE A 1 90 ? 4.047 11.789 12.68 1 96 90 ILE A C 1
ATOM 669 O O . ILE A 1 90 ? 4.977 11.695 11.875 1 96 90 ILE A O 1
ATOM 673 N N . GLY A 1 91 ? 2.941 11.031 12.609 1 92.88 91 GLY A N 1
ATOM 674 C CA . GLY A 1 91 ? 2.793 10.031 11.562 1 92.88 91 GLY A CA 1
ATOM 675 C C . GLY A 1 91 ? 1.547 10.234 10.719 1 92.88 91 GLY A C 1
ATOM 676 O O . GLY A 1 91 ? 0.588 10.867 11.164 1 92.88 91 GLY A O 1
ATOM 677 N N . THR A 1 92 ? 1.628 9.758 9.469 1 91.88 92 THR A N 1
ATOM 678 C CA . THR A 1 92 ? 0.461 9.711 8.594 1 91.88 92 THR A CA 1
ATOM 679 C C . THR A 1 92 ? 0.453 8.43 7.77 1 91.88 92 THR A C 1
ATOM 681 O O . THR A 1 92 ? 1.512 7.91 7.418 1 91.88 92 THR A O 1
ATOM 684 N N . GLU A 1 93 ? -0.776 8.055 7.539 1 84.81 93 GLU A N 1
ATOM 685 C CA . GLU A 1 93 ? -0.96 6.895 6.672 1 84.81 93 GLU A CA 1
ATOM 686 C C . GLU A 1 93 ? -0.383 7.152 5.281 1 84.81 93 GLU A C 1
ATOM 688 O O . GLU A 1 93 ? -0.603 8.211 4.699 1 84.81 93 GLU A O 1
ATOM 693 N N . SER A 1 94 ? 0.411 6.227 4.867 1 81.25 94 SER A N 1
ATOM 694 C CA . SER A 1 94 ? 0.918 6.27 3.498 1 81.25 94 SER A CA 1
ATOM 695 C C . SER A 1 94 ? 0.755 4.918 2.809 1 81.25 94 SER A C 1
ATOM 697 O O . SER A 1 94 ? 0.006 4.059 3.279 1 81.25 94 SER A O 1
ATOM 699 N N . GLU A 1 95 ? 1.172 4.844 1.59 1 69.81 95 GLU A N 1
ATOM 700 C CA . GLU A 1 95 ? 0.9 3.715 0.706 1 69.81 95 GLU A CA 1
ATOM 701 C C . GLU A 1 95 ? 1.311 2.396 1.354 1 69.81 95 GLU A C 1
ATOM 703 O O . GLU A 1 95 ? 0.534 1.438 1.371 1 69.81 95 GLU A O 1
ATOM 708 N N . PHE A 1 96 ? 2.41 2.24 1.839 1 63.16 96 PHE A N 1
ATOM 709 C CA . PHE A 1 96 ? 2.91 0.961 2.326 1 63.16 96 PHE A CA 1
ATOM 710 C C . PHE A 1 96 ? 3.127 1.004 3.834 1 63.16 96 PHE A C 1
ATOM 712 O O . PHE A 1 96 ? 2.881 0.016 4.531 1 63.16 96 PHE A O 1
ATOM 719 N N . SER A 1 97 ? 3.541 1.943 4.285 1 70.06 97 SER A N 1
ATOM 720 C CA . SER A 1 97 ? 3.766 2.221 5.699 1 70.06 97 SER A CA 1
ATOM 721 C C . SER A 1 97 ? 3.564 3.699 6.012 1 70.06 97 SER A C 1
ATOM 723 O O . SER A 1 97 ? 3.594 4.539 5.109 1 70.06 97 SER A O 1
ATOM 725 N N . ASP A 1 98 ? 3.357 3.869 7.305 1 78.62 98 ASP A N 1
ATOM 726 C CA . ASP A 1 98 ? 3.209 5.27 7.691 1 78.62 98 ASP A CA 1
ATOM 727 C C . ASP A 1 98 ? 4.469 6.066 7.363 1 78.62 98 ASP A C 1
ATOM 729 O O . ASP A 1 98 ? 5.582 5.555 7.488 1 78.62 98 ASP A O 1
ATOM 733 N N . ASN A 1 99 ? 4.223 7.191 6.785 1 84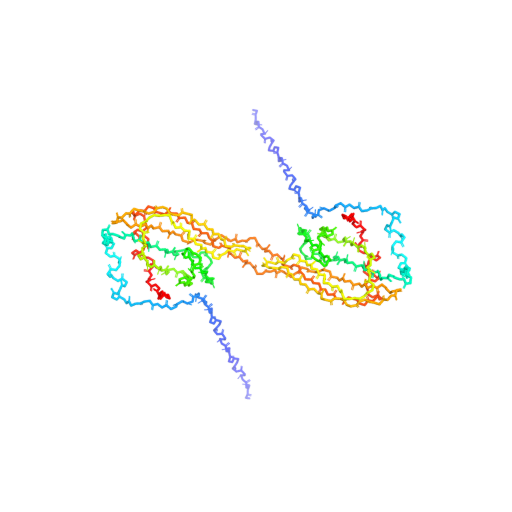.69 99 ASN A N 1
ATOM 734 C CA . ASN A 1 99 ? 5.293 8.18 6.797 1 84.69 99 ASN A CA 1
ATOM 735 C C . ASN A 1 99 ? 5.328 8.953 8.109 1 84.69 99 ASN A C 1
ATOM 737 O O . ASN A 1 99 ? 4.285 9.219 8.711 1 84.69 99 ASN A O 1
ATOM 741 N N . THR A 1 100 ? 6.562 9.227 8.609 1 90.19 100 THR A N 1
ATOM 742 C CA . THR A 1 100 ? 6.68 9.945 9.867 1 90.19 100 THR A CA 1
ATOM 743 C C . THR A 1 100 ? 7.578 11.172 9.711 1 90.19 100 THR A C 1
ATOM 745 O O . THR A 1 100 ? 8.398 11.234 8.797 1 90.19 100 THR A O 1
ATOM 748 N N . LEU A 1 101 ? 7.336 12.172 10.547 1 90.56 101 LEU A N 1
ATOM 749 C CA . LEU A 1 101 ? 8.148 13.367 10.719 1 90.56 101 LEU A CA 1
ATOM 750 C C . LEU A 1 101 ? 8.477 13.594 12.195 1 90.56 101 LEU A C 1
ATOM 752 O O . LEU A 1 101 ? 7.578 13.586 13.039 1 90.56 101 LEU A O 1
ATOM 756 N N . THR A 1 102 ? 9.773 13.656 12.469 1 95.19 102 THR A N 1
ATOM 757 C CA . THR A 1 102 ? 10.172 13.992 13.836 1 95.19 102 THR A CA 1
ATOM 758 C C . THR A 1 102 ? 10.141 15.5 14.055 1 95.19 102 THR A C 1
ATOM 760 O O . THR A 1 102 ? 10.766 16.25 13.312 1 95.19 102 THR A O 1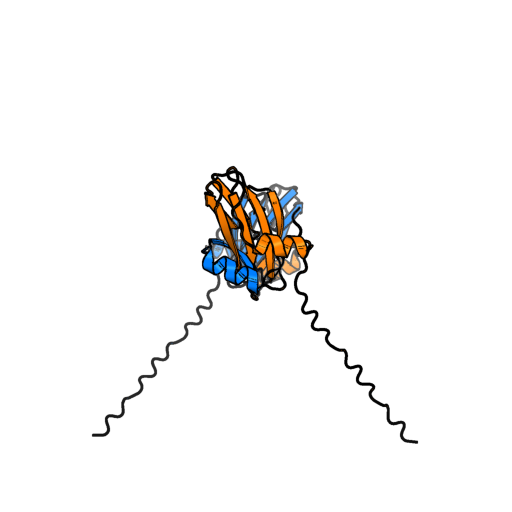
ATOM 763 N N . LEU A 1 103 ? 9.461 15.914 15.07 1 95.12 103 LEU A N 1
ATOM 764 C CA . LEU A 1 103 ? 9.281 17.312 15.414 1 95.12 103 LEU A CA 1
ATOM 765 C C . LEU A 1 103 ? 9.828 17.609 16.812 1 95.12 103 LEU A C 1
ATOM 767 O O . LEU A 1 103 ? 9.453 16.953 17.781 1 95.12 103 LEU A O 1
ATOM 771 N N . VAL A 1 104 ? 10.758 18.516 16.891 1 95.69 104 VAL A N 1
ATOM 772 C CA . VAL A 1 104 ? 11.234 19 18.188 1 95.69 104 VAL A CA 1
ATOM 773 C C . VAL A 1 104 ? 10.578 20.328 18.516 1 95.69 104 VAL A C 1
ATOM 775 O O . VAL A 1 104 ? 10.695 21.297 17.75 1 95.69 104 VAL A O 1
ATOM 778 N N . THR A 1 105 ? 9.891 20.312 19.688 1 97.44 105 THR A N 1
ATOM 779 C CA . THR A 1 105 ? 9.102 21.5 20 1 97.44 105 THR A CA 1
ATOM 780 C C . THR A 1 105 ? 9.648 22.203 21.234 1 97.44 105 THR A C 1
ATOM 782 O O . THR A 1 105 ? 10.195 21.562 22.141 1 97.44 105 THR A O 1
ATOM 785 N N . GLU A 1 106 ? 9.516 23.578 21.281 1 97.69 106 GLU A N 1
ATOM 786 C CA . GLU A 1 106 ? 9.875 24.438 22.422 1 97.69 106 GLU A CA 1
ATOM 787 C C . GLU A 1 106 ? 8.633 24.953 23.125 1 97.69 106 GLU A C 1
ATOM 789 O O . GLU A 1 106 ? 7.566 25.094 22.516 1 97.69 106 GLU A O 1
ATOM 794 N N . PRO A 1 107 ? 8.852 25.266 24.453 1 97.69 107 PRO A N 1
ATOM 795 C CA . PRO A 1 107 ? 7.715 25.828 25.188 1 97.69 107 PRO A CA 1
ATOM 796 C C . PRO A 1 107 ? 7.223 27.156 24.609 1 97.69 107 PRO A C 1
ATOM 798 O O . PRO A 1 107 ? 8.031 27.969 24.172 1 97.69 107 PRO A O 1
ATOM 801 N N . GLY A 1 108 ? 5.848 27.312 24.594 1 98 108 GLY A N 1
ATOM 802 C CA . GLY A 1 108 ? 5.234 28.578 24.25 1 98 108 GLY A CA 1
ATOM 803 C C . GLY A 1 108 ? 5.219 28.859 22.75 1 98 108 GLY A C 1
ATOM 804 O O . GLY A 1 108 ? 4.965 29.984 22.328 1 98 108 GLY A O 1
ATOM 805 N N . LYS A 1 109 ? 5.52 27.828 21.938 1 98 109 LYS A N 1
ATOM 806 C CA . LYS A 1 109 ? 5.594 28.062 20.5 1 98 109 LYS A CA 1
ATOM 807 C C . LYS A 1 109 ? 4.617 27.156 19.75 1 98 109 LYS A C 1
ATOM 809 O O . LYS A 1 109 ? 4.398 26 20.141 1 98 109 LYS A O 1
ATOM 814 N N . ASN A 1 110 ? 4.109 27.703 18.672 1 98.62 110 ASN A N 1
ATOM 815 C CA . ASN A 1 110 ? 3.295 26.938 17.75 1 98.62 110 ASN A CA 1
ATOM 816 C C . ASN A 1 110 ? 4.133 26.359 16.609 1 98.62 110 ASN A C 1
ATOM 818 O O . ASN A 1 110 ? 5.074 27.016 16.141 1 98.62 110 ASN A O 1
ATOM 822 N N . TYR A 1 111 ? 3.797 25.219 16.203 1 98.62 111 TYR A N 1
ATOM 823 C CA . TYR A 1 111 ? 4.387 24.547 15.047 1 98.62 111 TYR A CA 1
ATOM 824 C C . TYR A 1 111 ? 3.318 24.172 14.031 1 98.62 111 TYR A C 1
ATOM 826 O O . TYR A 1 111 ? 2.15 24 14.383 1 98.62 111 TYR A O 1
ATOM 834 N N . TYR A 1 112 ? 3.768 24.109 12.773 1 98.69 112 TYR A N 1
ATOM 835 C CA . TYR A 1 112 ? 2.83 23.922 11.68 1 98.69 112 TYR A CA 1
ATOM 836 C C . TYR A 1 112 ? 3.326 22.828 10.727 1 98.69 112 TYR A C 1
ATOM 838 O O . TYR A 1 112 ? 4.438 22.922 10.195 1 98.69 112 TYR A O 1
ATOM 846 N N . LEU A 1 113 ? 2.5 21.859 10.539 1 98.31 113 LEU A N 1
ATOM 847 C CA . LEU A 1 113 ? 2.773 20.781 9.586 1 98.31 113 LEU A CA 1
ATOM 848 C C . LEU A 1 113 ? 1.7 20.734 8.5 1 98.31 113 LEU A C 1
ATOM 850 O O . LEU A 1 113 ? 0.511 20.875 8.789 1 98.31 113 LEU A O 1
ATOM 854 N N . ARG A 1 114 ? 2.168 20.562 7.262 1 97.31 114 ARG A N 1
ATOM 855 C CA . ARG A 1 114 ? 1.274 20.344 6.133 1 97.31 114 ARG A CA 1
ATOM 856 C C . ARG A 1 114 ? 1.312 18.875 5.691 1 97.31 114 ARG A C 1
ATOM 858 O O . ARG A 1 114 ? 2.385 18.328 5.43 1 97.31 114 ARG A O 1
ATOM 865 N N . GLN A 1 115 ? 0.15 18.219 5.707 1 95.69 115 GLN A N 1
ATOM 866 C CA . GLN A 1 115 ? -0.006 16.906 5.07 1 95.69 115 GLN A CA 1
ATOM 867 C C . GLN A 1 115 ? -0.342 17.062 3.59 1 95.69 115 GLN A C 1
ATOM 869 O O . GLN A 1 115 ? -1.18 17.891 3.217 1 95.69 115 GLN A O 1
ATOM 874 N N . TYR A 1 116 ? 0.32 16.344 2.812 1 93.19 116 TYR A N 1
ATOM 875 C CA . TYR A 1 116 ? 0.038 16.359 1.382 1 93.19 116 TYR A CA 1
ATOM 876 C C . TYR A 1 116 ? 0.046 14.953 0.805 1 93.19 116 TYR A C 1
ATOM 878 O O . TYR A 1 116 ? 0.665 14.047 1.37 1 93.19 116 TYR A O 1
ATOM 886 N N . ILE A 1 117 ? -0.693 14.75 -0.307 1 88.88 117 ILE A N 1
ATOM 887 C CA . ILE A 1 117 ? -0.827 13.445 -0.951 1 88.88 117 ILE A CA 1
ATOM 888 C C . ILE A 1 117 ? 0.175 13.328 -2.098 1 88.88 117 ILE A C 1
ATOM 890 O O . ILE A 1 117 ? 0.265 14.227 -2.943 1 88.88 117 ILE A O 1
ATOM 894 N N . LYS A 1 118 ? 0.971 12.375 -1.951 1 82.5 118 LYS A N 1
ATOM 895 C CA . LYS A 1 118 ? 1.786 11.953 -3.086 1 82.5 118 LYS A CA 1
ATOM 896 C C . LYS A 1 118 ? 1.105 10.828 -3.865 1 82.5 118 LYS A C 1
ATOM 898 O O . LYS A 1 118 ? 0.784 9.781 -3.303 1 82.5 118 LYS A O 1
ATOM 903 N N . MET A 1 119 ? 0.721 11.328 -5.008 1 70.94 119 MET A N 1
ATOM 904 C CA . MET A 1 119 ? 0.086 10.305 -5.832 1 70.94 119 MET A CA 1
ATOM 905 C C . MET A 1 119 ? 1.008 9.102 -6.012 1 70.94 119 MET A C 1
ATOM 907 O O . MET A 1 119 ? 2.188 9.258 -6.336 1 70.94 119 MET A O 1
ATOM 911 N N . GLY A 1 120 ? 0.588 8.164 -5.25 1 62.22 120 GLY A N 1
ATOM 912 C CA . GLY A 1 120 ? 1.395 6.957 -5.285 1 62.22 120 GLY A CA 1
ATOM 913 C C . GLY A 1 120 ? 1.237 6.172 -6.574 1 62.22 120 GLY A C 1
ATOM 914 O O . GLY A 1 120 ? 0.51 6.59 -7.477 1 62.22 120 GLY A O 1
ATOM 915 N N . ALA A 1 121 ? 2.172 5.418 -6.543 1 56.66 121 ALA A N 1
ATOM 916 C CA . ALA A 1 121 ? 2.258 4.492 -7.668 1 56.66 121 ALA A CA 1
ATOM 917 C C . ALA A 1 121 ? 1.065 3.537 -7.688 1 56.66 121 ALA A C 1
ATOM 919 O O . ALA A 1 121 ? 0.469 3.258 -6.645 1 56.66 121 ALA A O 1
ATOM 920 N N . PHE A 1 122 ? 0.4 3.619 -8.891 1 57.03 122 PHE A N 1
ATOM 921 C CA . PHE A 1 122 ? -0.486 2.498 -9.18 1 57.03 122 PHE A CA 1
ATOM 922 C C . PHE A 1 122 ? 0.159 1.179 -8.773 1 57.03 122 PHE A C 1
ATOM 924 O O . PHE A 1 122 ? 1.218 0.815 -9.289 1 57.03 122 PHE A O 1
ATOM 931 N N . VAL A 1 123 ? -0.234 0.856 -7.324 1 61.28 123 VAL A N 1
ATOM 932 C CA . VAL A 1 123 ? 0.41 -0.403 -6.965 1 61.28 123 VAL A CA 1
ATOM 933 C C . VAL A 1 123 ? -0.563 -1.561 -7.18 1 61.28 123 VAL A C 1
ATOM 935 O O . VAL A 1 123 ? -1.738 -1.467 -6.812 1 61.28 123 VAL A O 1
ATOM 938 N N . GLY A 1 124 ? -0.265 -2.303 -8.133 1 69 124 GLY A N 1
ATOM 939 C CA . GLY A 1 124 ? -1.011 -3.543 -8.281 1 69 124 GLY A CA 1
ATOM 940 C C . GLY A 1 124 ? -0.658 -4.582 -7.234 1 69 124 GLY A C 1
ATOM 941 O O . GLY A 1 124 ? 0.521 -4.828 -6.969 1 69 124 GLY A O 1
ATOM 942 N N . GLY A 1 125 ? -1.685 -4.906 -6.359 1 75.88 125 GLY A N 1
ATOM 943 C CA . GLY A 1 125 ? -1.461 -6.004 -5.43 1 75.88 125 GLY A CA 1
ATOM 944 C C . GLY A 1 125 ? -1.651 -7.367 -6.059 1 75.88 125 GLY A C 1
ATOM 945 O O . GLY A 1 125 ? -2.506 -7.543 -6.93 1 75.88 125 GLY A O 1
ATOM 946 N N . ALA A 1 126 ? -0.705 -8.266 -5.676 1 85.5 126 ALA A N 1
ATOM 947 C CA . ALA A 1 126 ? -0.842 -9.633 -6.168 1 85.5 126 ALA A CA 1
ATOM 948 C C . ALA A 1 126 ? -1.762 -10.453 -5.27 1 85.5 126 ALA A C 1
ATOM 950 O O . ALA A 1 126 ? -1.882 -10.172 -4.074 1 85.5 126 ALA A O 1
ATOM 951 N N . ASN A 1 127 ? -2.539 -11.258 -5.855 1 90.75 127 ASN A N 1
ATOM 952 C CA . ASN A 1 127 ? -3.35 -12.258 -5.164 1 90.75 127 ASN A CA 1
ATOM 953 C C . ASN A 1 127 ? -3.094 -13.656 -5.707 1 90.75 127 ASN A C 1
ATOM 955 O O . ASN A 1 127 ? -2.395 -13.828 -6.707 1 90.75 127 ASN A O 1
ATOM 959 N N . LEU A 1 128 ? -3.549 -14.727 -4.875 1 93.31 128 LEU A N 1
ATOM 960 C CA . LEU A 1 128 ? -3.361 -16.141 -5.219 1 93.31 128 LEU A CA 1
ATOM 961 C C . LEU A 1 128 ? -4.703 -16.859 -5.316 1 93.31 128 LEU A C 1
ATOM 963 O O . LEU A 1 128 ? -5.633 -16.547 -4.562 1 93.31 128 LEU A O 1
ATOM 967 N N . GLU A 1 129 ? -4.77 -17.656 -6.293 1 94.62 129 GLU A N 1
ATOM 968 C CA . GLU A 1 129 ? -5.918 -18.547 -6.383 1 94.62 129 GLU A CA 1
ATOM 969 C C . GLU A 1 129 ? -5.492 -19.969 -6.773 1 94.62 129 GLU A C 1
ATOM 971 O O . GLU A 1 129 ? -4.547 -20.141 -7.543 1 94.62 129 GLU A O 1
ATOM 976 N N . GLN A 1 130 ? -6.203 -20.984 -6.156 1 95.75 130 GLN A N 1
ATOM 977 C CA . GLN A 1 130 ? -5.957 -22.359 -6.562 1 95.75 130 GLN A CA 1
ATOM 978 C C . GLN A 1 130 ? -6.652 -22.688 -7.879 1 95.75 130 GLN A C 1
ATOM 980 O O . GLN A 1 130 ? -7.816 -22.328 -8.078 1 95.75 130 GLN A O 1
ATOM 985 N N . ILE A 1 131 ? -5.867 -23.266 -8.805 1 96 131 ILE A N 1
ATOM 986 C CA . ILE A 1 131 ? -6.348 -23.578 -10.148 1 96 131 ILE A CA 1
ATOM 987 C C . ILE A 1 131 ? -6.379 -25.094 -10.344 1 96 131 ILE A C 1
ATOM 989 O O . ILE A 1 131 ? -5.539 -25.812 -9.797 1 96 131 ILE A O 1
ATOM 993 N N . SER A 1 132 ? -7.383 -25.578 -11.047 1 96.69 132 SER A N 1
ATOM 994 C CA . SER A 1 132 ? -7.473 -27 -11.328 1 96.69 132 SER A CA 1
ATOM 995 C C . SER A 1 132 ? -6.23 -27.5 -12.062 1 96.69 132 SER A C 1
ATOM 997 O O . SER A 1 132 ? -5.59 -26.75 -12.789 1 96.69 132 SER A O 1
ATOM 999 N N . GLU A 1 133 ? -5.988 -28.812 -11.805 1 97.31 133 GLU A N 1
ATOM 1000 C CA . GLU A 1 133 ? -4.844 -29.453 -12.445 1 97.31 133 GLU A CA 1
ATOM 1001 C C . GLU A 1 133 ? -4.883 -29.281 -13.961 1 97.31 133 GLU A C 1
ATOM 1003 O O . GLU A 1 133 ? -3.898 -28.875 -14.57 1 97.31 133 GLU A O 1
ATOM 1008 N N . GLU A 1 134 ? -5.992 -29.547 -14.562 1 97.38 134 GLU A N 1
ATOM 1009 C CA . GLU A 1 134 ? -6.129 -29.5 -16.016 1 97.38 134 GLU A CA 1
ATOM 1010 C C . GLU A 1 134 ? -5.844 -28.094 -16.547 1 97.38 134 GLU A C 1
ATOM 1012 O O . GLU A 1 134 ? -5.066 -27.938 -17.5 1 97.38 134 GLU A O 1
ATOM 1017 N N . GLN A 1 135 ? -6.484 -27.156 -15.977 1 96.56 135 GLN A N 1
ATOM 1018 C CA . GLN A 1 135 ? -6.301 -25.781 -16.438 1 96.56 135 GLN A CA 1
ATOM 1019 C C . GLN A 1 135 ? -4.867 -25.312 -16.203 1 96.56 135 GLN A C 1
ATOM 1021 O O . GLN A 1 135 ? -4.273 -24.672 -17.062 1 96.56 135 GLN A O 1
ATOM 1026 N N . ALA A 1 136 ? -4.375 -25.578 -15.016 1 98.19 136 ALA A N 1
ATOM 1027 C CA . ALA A 1 136 ? -3.039 -25.109 -14.664 1 98.19 136 ALA A CA 1
ATOM 1028 C C . ALA A 1 136 ? -1.987 -25.719 -15.594 1 98.19 136 ALA A C 1
ATOM 1030 O O . ALA A 1 136 ? -1.058 -25.031 -16.016 1 98.19 136 ALA A O 1
ATOM 1031 N N . GLN A 1 137 ? -2.109 -27.016 -15.875 1 98.19 137 GLN A N 1
ATOM 1032 C CA . GLN A 1 137 ? -1.146 -27.656 -16.766 1 98.19 137 GLN A CA 1
ATOM 1033 C C . GLN A 1 137 ? -1.189 -27.047 -18.156 1 98.19 137 GLN A C 1
ATOM 1035 O O . GLN A 1 137 ? -0.149 -26.859 -18.781 1 98.19 137 GLN A O 1
ATOM 1040 N N . ARG A 1 138 ? -2.303 -26.703 -18.656 1 97.44 138 ARG A N 1
ATOM 1041 C CA . ARG A 1 138 ? -2.428 -26.016 -19.922 1 97.44 138 ARG A CA 1
ATOM 1042 C C . ARG A 1 138 ? -1.745 -24.656 -19.891 1 97.44 138 ARG A C 1
ATOM 1044 O O . ARG A 1 138 ? -1.003 -24.297 -20.797 1 97.44 138 ARG A O 1
ATOM 1051 N N . ASP A 1 139 ? -2.078 -23.938 -18.828 1 96.75 139 ASP A N 1
ATOM 1052 C CA . ASP A 1 139 ? -1.479 -22.609 -18.688 1 96.75 139 ASP A CA 1
ATOM 1053 C C . ASP A 1 139 ? 0.046 -22.703 -18.672 1 96.75 139 ASP A C 1
ATOM 1055 O O . ASP A 1 139 ? 0.727 -21.938 -19.359 1 96.75 139 ASP A O 1
ATOM 1059 N N . LEU A 1 140 ? 0.529 -23.594 -17.828 1 97.94 140 LEU A N 1
ATOM 1060 C CA . LEU A 1 140 ? 1.968 -23.719 -17.625 1 97.94 140 LEU A CA 1
ATOM 1061 C C . LEU A 1 140 ? 2.672 -24.078 -18.922 1 97.94 140 LEU A C 1
ATOM 1063 O O . LEU A 1 140 ? 3.756 -23.578 -19.219 1 97.94 140 LEU A O 1
ATOM 1067 N N . LYS A 1 141 ? 2.096 -24.969 -19.703 1 96.94 141 LYS A N 1
ATOM 1068 C CA . LYS A 1 141 ? 2.682 -25.375 -20.984 1 96.94 141 LYS A CA 1
ATOM 1069 C C . LYS A 1 141 ? 2.695 -24.219 -21.969 1 96.94 141 LYS A C 1
ATOM 1071 O O . LYS A 1 141 ? 3.607 -24.109 -22.797 1 96.94 141 LYS A O 1
ATOM 1076 N N . GLY A 1 142 ? 1.772 -23.359 -21.828 1 93.69 142 GLY A N 1
ATOM 1077 C CA . GLY A 1 142 ? 1.589 -22.312 -22.812 1 93.69 142 GLY A CA 1
ATOM 1078 C C . GLY A 1 142 ? 2.35 -21.031 -22.484 1 93.69 142 GLY A C 1
ATOM 1079 O O . GLY A 1 142 ? 2.729 -20.281 -23.375 1 93.69 142 GLY A O 1
ATOM 1080 N N . CYS A 1 143 ? 2.543 -20.734 -21.203 1 91.44 143 CYS A N 1
ATOM 1081 C CA . CYS A 1 143 ? 2.963 -19.375 -20.922 1 91.44 143 CYS A CA 1
ATOM 1082 C C . CYS A 1 143 ? 4.242 -19.359 -20.094 1 91.44 143 CYS A C 1
ATOM 1084 O O . CYS A 1 143 ? 4.961 -18.344 -20.078 1 91.44 143 CYS A O 1
ATOM 1086 N N . CYS A 1 144 ? 4.578 -20.344 -19.5 1 94.81 144 CYS A N 1
ATOM 1087 C CA . CYS A 1 144 ? 5.418 -20.109 -18.328 1 94.81 144 CYS A CA 1
ATOM 1088 C C . CYS A 1 144 ? 6.738 -20.859 -18.438 1 94.81 144 CYS A C 1
ATOM 1090 O O . CYS A 1 144 ? 6.785 -21.953 -18.969 1 94.81 144 CYS A O 1
ATOM 1092 N N . LYS A 1 145 ? 7.742 -20.109 -17.938 1 95 145 LYS A N 1
ATOM 1093 C CA . LYS A 1 145 ? 9.078 -20.703 -17.812 1 95 145 LYS A CA 1
ATOM 1094 C C . LYS A 1 145 ? 9.5 -20.766 -16.344 1 95 145 LYS A C 1
ATOM 1096 O O . LYS A 1 145 ? 9.094 -19.922 -15.531 1 95 145 LYS A O 1
ATOM 1101 N N . LEU A 1 146 ? 10.328 -21.734 -16.078 1 95.56 146 LEU A N 1
ATOM 1102 C CA . LEU A 1 146 ? 10.727 -22.031 -14.711 1 95.56 146 LEU A CA 1
ATOM 1103 C C . LEU A 1 146 ? 11.656 -20.938 -14.172 1 95.56 146 LEU A C 1
ATOM 1105 O O . LEU A 1 146 ? 12.633 -20.578 -14.828 1 95.56 146 LEU A O 1
ATOM 1109 N N . ALA A 1 147 ? 11.273 -20.406 -12.961 1 93.19 147 ALA A N 1
ATOM 1110 C CA . ALA A 1 147 ? 12.141 -19.469 -12.258 1 93.19 147 ALA A CA 1
ATOM 1111 C C . ALA A 1 147 ? 13.211 -20.203 -11.453 1 93.19 147 ALA A C 1
ATOM 1113 O O . ALA A 1 147 ? 13.031 -21.359 -11.078 1 93.19 147 ALA A O 1
ATOM 1114 N N . ALA A 1 148 ? 14.297 -19.438 -11.141 1 86.69 148 ALA A N 1
ATOM 1115 C CA . ALA A 1 148 ? 15.281 -19.938 -10.188 1 86.69 148 ALA A CA 1
ATOM 1116 C C . ALA A 1 148 ? 14.797 -19.734 -8.75 1 86.69 148 ALA A C 1
ATOM 1118 O O . ALA A 1 148 ? 14.172 -18.719 -8.43 1 86.69 148 ALA A O 1
ATOM 1119 N N . SER A 1 149 ? 14.688 -20.766 -7.984 1 73.56 149 SER A N 1
ATOM 1120 C CA . SER A 1 149 ? 14.25 -20.672 -6.594 1 73.56 149 SER A CA 1
ATOM 1121 C C . SER A 1 149 ? 15.43 -20.516 -5.648 1 73.56 149 SER A C 1
ATOM 1123 O O . SER A 1 149 ? 16.516 -21.047 -5.91 1 73.56 149 SER A O 1
ATOM 1125 N N . LYS A 1 150 ? 15.18 -19.734 -4.68 1 68.44 150 LYS A N 1
ATOM 1126 C CA . LYS A 1 150 ? 16.219 -19.562 -3.678 1 68.44 150 LYS A CA 1
ATOM 1127 C C . LYS A 1 150 ? 16.359 -20.812 -2.816 1 68.44 150 LYS A C 1
ATOM 1129 O O . LYS A 1 150 ? 15.398 -21.562 -2.633 1 68.44 150 LYS A O 1
ATOM 1134 N N . MET B 1 1 ? 24.688 29.312 -52.594 1 24.59 1 MET B N 1
ATOM 1135 C CA . MET B 1 1 ? 24.922 27.969 -52.094 1 24.59 1 MET B CA 1
ATOM 1136 C C . MET B 1 1 ? 24.109 27.719 -50.812 1 24.59 1 MET B C 1
ATOM 1138 O O . MET B 1 1 ? 24.328 28.375 -49.781 1 24.59 1 MET B O 1
ATOM 1142 N N . ARG B 1 2 ? 22.734 27.625 -51 1 38.09 2 ARG B N 1
ATOM 1143 C CA . ARG B 1 2 ? 21.578 27.453 -50.125 1 38.09 2 ARG B CA 1
ATOM 1144 C C . ARG B 1 2 ? 21.766 26.234 -49.219 1 38.09 2 ARG B C 1
ATOM 1146 O O . ARG B 1 2 ? 21.828 25.094 -49.688 1 38.09 2 ARG B O 1
ATOM 1153 N N . ASN B 1 3 ? 22.703 26.359 -48.219 1 34.97 3 ASN B N 1
ATOM 1154 C CA . ASN B 1 3 ? 23.047 25.312 -47.25 1 34.97 3 ASN B CA 1
ATOM 1155 C C . ASN B 1 3 ? 21.797 24.688 -46.625 1 34.97 3 ASN B C 1
ATOM 1157 O O . ASN B 1 3 ? 21.016 25.375 -45.969 1 34.97 3 ASN B O 1
ATOM 1161 N N . SER B 1 4 ? 21.109 23.797 -47.344 1 40.59 4 SER B N 1
ATOM 1162 C CA . SER B 1 4 ? 20.078 22.859 -46.938 1 40.59 4 SER B CA 1
ATOM 1163 C C . SER B 1 4 ? 20.469 22.172 -45.625 1 40.59 4 SER B C 1
ATOM 1165 O O . SER B 1 4 ? 21.5 21.516 -45.531 1 40.59 4 SER B O 1
ATOM 1167 N N . ILE B 1 5 ? 20.391 22.812 -44.438 1 39.66 5 ILE B N 1
ATOM 1168 C CA . ILE B 1 5 ? 20.438 22.219 -43.094 1 39.66 5 ILE B CA 1
ATOM 1169 C C . ILE B 1 5 ? 19.656 20.906 -43.062 1 39.66 5 ILE B C 1
ATOM 1171 O O . ILE B 1 5 ? 18.438 20.922 -43.281 1 39.66 5 ILE B O 1
ATOM 1175 N N . LYS B 1 6 ? 20.188 19.781 -43.688 1 37.22 6 LYS B N 1
ATOM 1176 C CA . LYS B 1 6 ? 19.672 18.438 -43.469 1 37.22 6 LYS B CA 1
ATOM 1177 C C . LYS B 1 6 ? 19.281 18.203 -42.031 1 37.22 6 LYS B C 1
ATOM 1179 O O . LYS B 1 6 ? 20.109 18.344 -41.125 1 37.22 6 LYS B O 1
ATOM 1184 N N . LEU B 1 7 ? 18.062 18.594 -41.656 1 37.78 7 LEU B N 1
ATOM 1185 C CA . LEU B 1 7 ? 17.375 18.188 -40.406 1 37.78 7 LEU B CA 1
ATOM 1186 C C . LEU B 1 7 ? 17.609 16.703 -40.125 1 37.78 7 LEU B C 1
ATOM 1188 O O . LEU B 1 7 ? 17.172 15.844 -40.875 1 37.78 7 LEU B O 1
ATOM 1192 N N . LEU B 1 8 ? 18.812 16.297 -39.781 1 41.94 8 LEU B N 1
ATOM 1193 C CA . LEU B 1 8 ? 19.031 14.984 -39.188 1 41.94 8 LEU B CA 1
ATOM 1194 C C . LEU B 1 8 ? 17.969 14.672 -38.156 1 41.94 8 LEU B C 1
ATOM 1196 O O . LEU B 1 8 ? 17.875 15.352 -37.125 1 41.94 8 LEU B O 1
ATOM 1200 N N . SER B 1 9 ? 16.781 14.32 -38.562 1 41.34 9 SER B N 1
ATOM 1201 C CA . SER B 1 9 ? 15.758 13.734 -37.688 1 41.34 9 SER B CA 1
ATOM 1202 C C . SER B 1 9 ? 16.328 12.602 -36.844 1 41.34 9 SER B C 1
ATOM 1204 O O . SER B 1 9 ? 16.781 11.586 -37.406 1 41.34 9 SER B O 1
ATOM 1206 N N . THR B 1 10 ? 17.188 12.859 -35.844 1 45.47 10 THR B N 1
ATOM 1207 C CA . THR B 1 10 ? 17.484 11.82 -34.875 1 45.47 10 THR B CA 1
ATOM 1208 C C . TH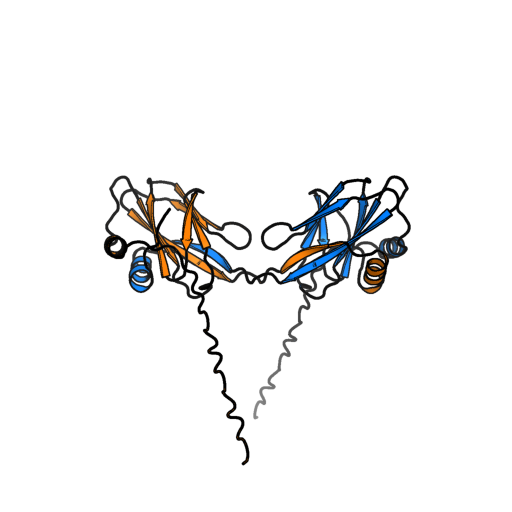R B 1 10 ? 16.219 11.094 -34.438 1 45.47 10 THR B C 1
ATOM 1210 O O . THR B 1 10 ? 15.328 11.688 -33.844 1 45.47 10 THR B O 1
ATOM 1213 N N . ALA B 1 11 ? 15.695 10.188 -35.25 1 40.78 11 ALA B N 1
ATOM 1214 C CA . ALA B 1 11 ? 14.719 9.219 -34.781 1 40.78 11 ALA B CA 1
ATOM 1215 C C . ALA B 1 11 ? 15.086 8.719 -33.375 1 40.78 11 ALA B C 1
ATOM 1217 O O . ALA B 1 11 ? 16.062 7.98 -33.219 1 40.78 11 ALA B O 1
ATOM 1218 N N . LEU B 1 12 ? 15.047 9.602 -32.375 1 44.78 12 LEU B N 1
ATOM 1219 C CA . LEU B 1 12 ? 15.07 9.055 -31.016 1 44.78 12 LEU B CA 1
ATOM 1220 C C . LEU B 1 12 ? 14.148 7.844 -30.891 1 44.78 12 LEU B C 1
ATOM 1222 O O . LEU B 1 12 ? 12.922 7.984 -30.984 1 44.78 12 LEU B O 1
ATOM 1226 N N . GLY B 1 13 ? 14.484 6.73 -31.5 1 39.22 13 GLY B N 1
ATOM 1227 C CA . GLY B 1 13 ? 13.781 5.492 -31.188 1 39.22 13 GLY B CA 1
ATOM 1228 C C . GLY B 1 13 ? 13.383 5.379 -29.734 1 39.22 13 GLY B C 1
ATOM 1229 O O . GLY B 1 13 ? 14.234 5.414 -28.844 1 39.22 13 GLY B O 1
ATOM 1230 N N . PHE B 1 14 ? 12.234 5.953 -29.375 1 39.5 14 PHE B N 1
ATOM 1231 C CA . PHE B 1 14 ? 11.648 5.594 -28.094 1 39.5 14 PHE B CA 1
ATOM 1232 C C . PHE B 1 14 ? 11.734 4.09 -27.859 1 39.5 14 PHE B C 1
ATOM 1234 O O . PHE B 1 14 ? 11 3.316 -28.484 1 39.5 14 PHE B O 1
ATOM 1241 N N . ALA B 1 15 ? 12.922 3.529 -27.594 1 38.94 15 ALA B N 1
ATOM 1242 C CA . ALA B 1 15 ? 12.945 2.164 -27.078 1 38.94 15 ALA B CA 1
ATOM 1243 C C . ALA B 1 15 ? 11.867 1.957 -26.031 1 38.94 15 ALA B C 1
ATOM 1245 O O . ALA B 1 15 ? 11.883 2.598 -24.969 1 38.94 15 ALA B O 1
ATOM 1246 N N . ILE B 1 16 ? 10.625 1.81 -26.484 1 38.5 16 ILE B N 1
ATOM 1247 C CA . ILE B 1 16 ? 9.648 1.271 -25.547 1 38.5 16 ILE B CA 1
ATOM 1248 C C . ILE B 1 16 ? 10.312 0.214 -24.672 1 38.5 16 ILE B C 1
ATOM 1250 O O . ILE B 1 16 ? 10.68 -0.86 -25.141 1 38.5 16 ILE B O 1
ATOM 1254 N N . LEU B 1 17 ? 11.156 0.646 -23.812 1 37.31 17 LEU B N 1
ATOM 1255 C CA . LEU B 1 17 ? 11.602 -0.289 -22.781 1 37.31 17 LEU B CA 1
ATOM 1256 C C . LEU B 1 17 ? 10.43 -1.115 -22.25 1 37.31 17 LEU B C 1
ATOM 1258 O O . LEU B 1 17 ? 9.562 -0.59 -21.547 1 37.31 17 LEU B O 1
ATOM 1262 N N . THR B 1 18 ? 9.742 -1.892 -23.109 1 43.06 18 THR B N 1
ATOM 1263 C CA . THR B 1 18 ? 8.844 -2.908 -22.562 1 43.06 18 THR B CA 1
ATOM 1264 C C . THR B 1 18 ? 9.477 -3.596 -21.359 1 43.06 18 THR B C 1
ATOM 1266 O O . THR B 1 18 ? 10.352 -4.449 -21.5 1 43.06 18 THR B O 1
ATOM 1269 N N . GLY B 1 19 ? 9.836 -2.791 -20.375 1 45.59 19 GLY B N 1
ATOM 1270 C CA . GLY B 1 19 ? 10.477 -3.305 -19.188 1 45.59 19 GLY B CA 1
ATOM 1271 C C . GLY B 1 19 ? 9.734 -4.469 -18.562 1 45.59 19 GLY B C 1
ATOM 1272 O O . GLY B 1 19 ? 8.812 -4.266 -17.766 1 45.59 19 GLY B O 1
ATOM 1273 N N . CYS B 1 20 ? 9.531 -5.652 -19.25 1 53.91 20 CYS B N 1
ATOM 1274 C CA . CYS B 1 20 ? 9.156 -6.863 -18.531 1 53.91 20 CYS B CA 1
ATOM 1275 C C . CYS B 1 20 ? 10.062 -7.078 -17.328 1 53.91 20 CYS B C 1
ATOM 1277 O O . CYS B 1 20 ? 11.281 -6.938 -17.422 1 53.91 20 CYS B O 1
ATOM 1279 N N . ALA B 1 21 ? 9.367 -7.055 -16.156 1 67.19 21 ALA B N 1
ATOM 1280 C CA . ALA B 1 21 ? 10.148 -7.426 -14.977 1 67.19 21 ALA B CA 1
ATOM 1281 C C . ALA B 1 21 ? 10.891 -8.742 -15.203 1 67.19 21 ALA B C 1
ATOM 1283 O O . ALA B 1 21 ? 10.32 -9.695 -15.734 1 67.19 21 ALA B O 1
ATOM 1284 N N . SER B 1 22 ? 12.195 -8.773 -15.047 1 76.31 22 SER B N 1
ATOM 1285 C CA . SER B 1 22 ? 13 -9.977 -15.211 1 76.31 22 SER B CA 1
ATOM 1286 C C . SER B 1 22 ? 13.406 -10.57 -13.867 1 76.31 22 SER B C 1
ATOM 1288 O O . SER B 1 22 ? 13.695 -9.828 -12.922 1 76.31 22 SER B O 1
ATOM 1290 N N . VAL B 1 23 ? 13.195 -11.891 -13.805 1 82 23 VAL B N 1
ATOM 1291 C CA . VAL B 1 23 ? 13.602 -12.609 -12.602 1 82 23 VAL B CA 1
ATOM 1292 C C . VAL B 1 23 ? 14.609 -13.695 -12.969 1 82 23 VAL B C 1
ATOM 1294 O O . VAL B 1 23 ? 14.742 -14.07 -14.141 1 82 23 VAL B O 1
ATOM 1297 N N . PRO B 1 24 ? 15.539 -14.156 -11.992 1 84.56 24 PRO B N 1
ATOM 1298 C CA . PRO B 1 24 ? 16.422 -15.281 -12.297 1 84.56 24 PRO B CA 1
ATOM 1299 C C . PRO B 1 24 ? 15.664 -16.516 -12.766 1 84.56 24 PRO B C 1
ATOM 1301 O O . PRO B 1 24 ? 14.617 -16.859 -12.203 1 84.56 24 PRO B O 1
ATOM 1304 N N . MET B 1 25 ? 16.281 -17.156 -13.797 1 91.31 25 MET B N 1
ATOM 1305 C CA . MET B 1 25 ? 15.57 -18.281 -14.422 1 91.31 25 MET B CA 1
ATOM 1306 C C . MET B 1 25 ? 16.281 -19.594 -14.156 1 91.31 25 MET B C 1
ATOM 1308 O O . MET B 1 25 ? 17.5 -19.609 -13.969 1 91.31 25 MET B O 1
ATOM 1312 N N . GLY B 1 26 ? 15.438 -20.625 -14.094 1 91.88 26 GLY B N 1
ATOM 1313 C CA . GLY B 1 26 ? 15.992 -21.969 -14.055 1 91.88 26 GLY B CA 1
ATOM 1314 C C . GLY B 1 26 ? 16.422 -22.484 -15.414 1 91.88 26 GLY B C 1
ATOM 1315 O O . GLY B 1 26 ? 16.344 -21.766 -16.406 1 91.88 26 GLY B O 1
ATOM 1316 N N . SER B 1 27 ? 16.844 -23.766 -15.375 1 93.62 27 SER B N 1
ATOM 1317 C CA . SER B 1 27 ? 17.312 -24.359 -16.625 1 93.62 27 SER B CA 1
ATOM 1318 C C . SER B 1 27 ? 16.141 -24.828 -17.484 1 93.62 27 SER B C 1
ATOM 1320 O O . SER B 1 27 ? 15.078 -25.156 -16.969 1 93.62 27 SER B O 1
ATOM 1322 N N . SER B 1 28 ? 16.438 -24.891 -18.875 1 94.56 28 SER B N 1
ATOM 1323 C CA . SER B 1 28 ? 15.422 -25.391 -19.797 1 94.56 28 SER B CA 1
ATOM 1324 C C . SER B 1 28 ? 15.148 -26.875 -19.562 1 94.56 28 SER B C 1
ATOM 1326 O O . SER B 1 28 ? 14.023 -27.328 -19.734 1 94.56 28 SER B O 1
ATOM 1328 N N . GLU B 1 29 ? 16.156 -27.562 -19.156 1 96.38 29 GLU B N 1
ATOM 1329 C CA . GLU B 1 29 ? 15.992 -28.984 -18.859 1 96.38 29 GLU B CA 1
ATOM 1330 C C . GLU B 1 29 ? 15.078 -29.219 -17.656 1 96.38 29 GLU B C 1
ATOM 1332 O O . GLU B 1 29 ? 14.195 -30.062 -17.703 1 96.38 29 GLU B O 1
ATOM 1337 N N . ALA B 1 30 ? 15.375 -28.469 -16.609 1 95.44 30 ALA B N 1
ATOM 1338 C CA . ALA B 1 30 ? 14.523 -28.578 -15.422 1 95.44 30 ALA B CA 1
ATOM 1339 C C . ALA B 1 30 ? 13.094 -28.156 -15.75 1 95.44 30 ALA B C 1
ATOM 1341 O O . ALA B 1 30 ? 12.141 -28.781 -15.266 1 95.44 30 ALA B O 1
ATOM 1342 N N . ASP B 1 31 ? 12.969 -27.125 -16.516 1 97.19 31 ASP B N 1
ATOM 1343 C CA . ASP B 1 31 ? 11.656 -26.656 -16.953 1 97.19 31 ASP B CA 1
ATOM 1344 C C . ASP B 1 31 ? 10.906 -27.766 -17.703 1 97.19 31 ASP B C 1
ATOM 1346 O O . ASP B 1 31 ? 9.75 -28.047 -17.391 1 97.19 31 ASP B O 1
ATOM 1350 N N . ALA B 1 32 ? 11.547 -28.406 -18.625 1 97.12 32 ALA B N 1
ATOM 1351 C CA . ALA B 1 32 ? 10.945 -29.484 -19.422 1 97.12 32 ALA B CA 1
ATOM 1352 C C . ALA B 1 32 ? 10.523 -30.641 -18.516 1 97.12 32 ALA B C 1
ATOM 1354 O O . ALA B 1 32 ? 9.453 -31.219 -18.703 1 97.12 32 ALA B O 1
ATOM 1355 N N . GLN B 1 33 ? 11.367 -31 -17.656 1 97.19 33 GLN B N 1
ATOM 1356 C CA . GLN B 1 33 ? 11.078 -32.125 -16.766 1 97.19 33 GLN B CA 1
ATOM 1357 C C . GLN B 1 33 ? 9.875 -31.812 -15.875 1 97.19 33 GLN B C 1
ATOM 1359 O O . GLN B 1 33 ? 8.992 -32.656 -15.711 1 97.19 33 GLN B O 1
ATOM 1364 N N . LEU B 1 34 ? 9.859 -30.641 -15.336 1 97.5 34 LEU B N 1
ATOM 1365 C CA . LEU B 1 34 ? 8.789 -30.281 -14.414 1 97.5 34 LEU B CA 1
ATOM 1366 C C . LEU B 1 34 ? 7.461 -30.141 -15.148 1 97.5 34 LEU B C 1
ATOM 1368 O O . LEU B 1 34 ? 6.395 -30.297 -14.555 1 97.5 34 LEU B O 1
ATOM 1372 N N . LYS B 1 35 ? 7.484 -29.891 -16.438 1 98 35 LYS B N 1
ATOM 1373 C CA . LYS B 1 35 ? 6.254 -29.719 -17.203 1 98 35 LYS B CA 1
ATOM 1374 C C . LYS B 1 35 ? 5.711 -31.047 -17.688 1 98 35 LYS B C 1
ATOM 1376 O O . LYS B 1 35 ? 4.691 -31.094 -18.391 1 98 35 LYS B O 1
ATOM 1381 N N . THR B 1 36 ? 6.363 -32.188 -17.281 1 98.06 36 THR B N 1
ATOM 1382 C CA . THR B 1 36 ? 5.738 -33.5 -17.438 1 98.06 36 THR B CA 1
ATOM 1383 C C . THR B 1 36 ? 4.695 -33.719 -16.344 1 98.06 36 THR B C 1
ATOM 1385 O O . THR B 1 36 ? 3.883 -34.656 -16.453 1 98.06 36 THR B O 1
ATOM 1388 N N . PHE B 1 37 ? 4.711 -33 -15.32 1 98.5 37 PHE B N 1
ATOM 1389 C CA . PHE B 1 37 ? 3.766 -33 -14.203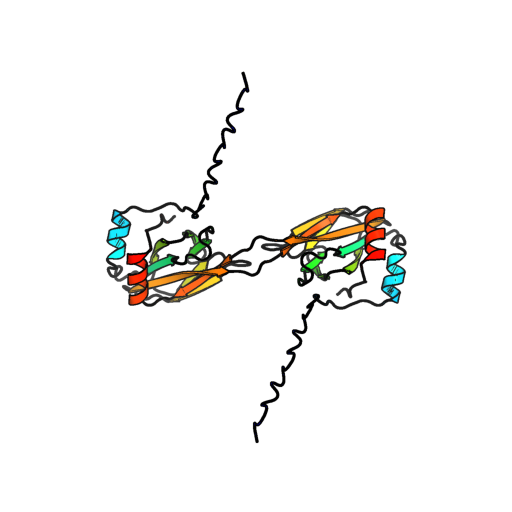 1 98.5 37 PHE B CA 1
ATOM 1390 C C . PHE B 1 37 ? 3.68 -34.375 -13.555 1 98.5 37 PHE B C 1
ATOM 1392 O O . PHE B 1 37 ? 2.598 -34.812 -13.148 1 98.5 37 PHE B O 1
ATOM 1399 N N . THR B 1 38 ? 4.824 -35.031 -13.5 1 97.69 38 THR B N 1
ATOM 1400 C CA . THR B 1 38 ? 4.879 -36.312 -12.812 1 97.69 38 THR B CA 1
ATOM 1401 C C . THR B 1 38 ? 4.523 -36.156 -11.344 1 97.69 38 THR B C 1
ATOM 1403 O O . THR B 1 38 ? 4.887 -35.188 -10.711 1 97.69 38 THR B O 1
ATOM 1406 N N . ALA B 1 39 ? 3.855 -37.156 -10.805 1 97.62 39 ALA B N 1
ATOM 1407 C CA . ALA B 1 39 ? 3.51 -37.156 -9.383 1 97.62 39 ALA B CA 1
ATOM 1408 C C . ALA B 1 39 ? 4.758 -37.031 -8.516 1 97.62 39 ALA B C 1
ATOM 1410 O O . ALA B 1 39 ? 5.785 -37.625 -8.805 1 97.62 39 ALA B O 1
ATOM 1411 N N . PRO B 1 40 ? 4.617 -36.219 -7.426 1 97.81 40 PRO B N 1
ATOM 1412 C CA . PRO B 1 40 ? 5.75 -36.125 -6.496 1 97.81 40 PRO B CA 1
ATOM 1413 C C . PRO B 1 40 ? 5.969 -37.438 -5.734 1 97.81 40 PRO B C 1
ATOM 1415 O O . PRO B 1 40 ? 5.129 -38.344 -5.793 1 97.81 40 PRO B O 1
ATOM 1418 N N . PRO B 1 41 ? 7.199 -37.531 -5.09 1 96.94 41 PRO B N 1
ATOM 1419 C CA . PRO B 1 41 ? 7.406 -38.688 -4.219 1 96.94 41 PRO B CA 1
ATOM 1420 C C . PRO B 1 41 ? 6.258 -38.906 -3.236 1 96.94 41 PRO B C 1
ATOM 1422 O O . PRO B 1 41 ? 5.59 -37.938 -2.84 1 96.94 41 PRO B O 1
ATOM 1425 N N . ALA B 1 42 ? 6.086 -40.125 -2.801 1 96.56 42 ALA B N 1
ATOM 1426 C CA . ALA B 1 42 ? 4.934 -40.531 -1.998 1 96.56 42 ALA B CA 1
ATOM 1427 C C . ALA B 1 42 ? 4.934 -39.844 -0.647 1 96.56 42 ALA B C 1
ATOM 1429 O O . ALA B 1 42 ? 3.904 -39.781 0.029 1 96.56 42 ALA B O 1
ATOM 1430 N N . ASP B 1 43 ? 6.031 -39.344 -0.259 1 97.81 43 ASP B N 1
ATOM 1431 C CA . ASP B 1 43 ? 6.113 -38.688 1.049 1 97.81 43 ASP B CA 1
ATOM 1432 C C . ASP B 1 43 ? 6.121 -37.156 0.911 1 97.81 43 ASP B C 1
ATOM 1434 O O . ASP B 1 43 ? 6.406 -36.438 1.874 1 97.81 43 ASP B O 1
ATOM 1438 N N . GLN B 1 44 ? 5.844 -36.688 -0.33 1 98.31 44 GLN B N 1
ATOM 1439 C CA . GLN B 1 44 ? 5.867 -35.25 -0.601 1 98.31 44 GLN B CA 1
ATOM 1440 C C . GLN B 1 44 ? 4.648 -34.844 -1.416 1 98.31 44 GLN B C 1
ATOM 1442 O O . GLN B 1 44 ? 3.93 -35.688 -1.955 1 98.31 44 GLN B O 1
ATOM 1447 N N . SER B 1 45 ? 4.391 -33.562 -1.383 1 98.38 45 SER B N 1
ATOM 1448 C CA . SER B 1 45 ? 3.498 -32.906 -2.322 1 98.38 45 SER B CA 1
ATOM 1449 C C . SER B 1 45 ? 4.27 -31.969 -3.252 1 98.38 45 SER B C 1
ATOM 1451 O O . SER B 1 45 ? 5.359 -31.5 -2.91 1 98.38 45 SER B O 1
ATOM 1453 N N . GLY B 1 46 ? 3.717 -31.781 -4.434 1 98.38 46 GLY B N 1
ATOM 1454 C CA . GLY B 1 46 ? 4.277 -30.797 -5.355 1 98.38 46 GLY B CA 1
ATOM 1455 C C . GLY B 1 46 ? 3.451 -29.531 -5.457 1 98.38 46 GLY B C 1
ATOM 1456 O O . GLY B 1 46 ? 2.219 -29.578 -5.441 1 98.38 46 GLY B O 1
ATOM 1457 N N . LEU B 1 47 ? 4.094 -28.406 -5.531 1 98.69 47 LEU B N 1
ATOM 1458 C CA . LEU B 1 47 ? 3.408 -27.125 -5.695 1 98.69 47 LEU B CA 1
ATOM 1459 C C . LEU B 1 47 ? 3.975 -26.344 -6.879 1 98.69 47 LEU B C 1
ATOM 1461 O O . LEU B 1 47 ? 5.184 -26.125 -6.961 1 98.69 47 LEU B O 1
ATOM 1465 N N . TYR B 1 48 ? 3.127 -26.094 -7.816 1 98.56 48 TYR B N 1
ATOM 1466 C CA . TYR B 1 48 ? 3.389 -25.125 -8.883 1 98.56 48 TYR B CA 1
ATOM 1467 C C . TYR B 1 48 ? 2.734 -23.797 -8.578 1 98.56 48 TYR B C 1
ATOM 1469 O O . TYR B 1 48 ? 1.548 -23.734 -8.25 1 98.56 48 TYR B O 1
ATOM 1477 N N . ILE B 1 49 ? 3.459 -22.672 -8.656 1 98.44 49 ILE B N 1
ATOM 1478 C CA . ILE B 1 49 ? 2.951 -21.312 -8.562 1 98.44 49 ILE B CA 1
ATOM 1479 C C . ILE B 1 49 ? 3.332 -20.531 -9.812 1 98.44 49 ILE B C 1
ATOM 1481 O O . ILE B 1 49 ? 4.512 -20.438 -10.156 1 98.44 49 ILE B O 1
ATOM 1485 N N . TYR B 1 50 ? 2.34 -20.016 -10.469 1 97.88 50 TYR B N 1
ATOM 1486 C CA . TYR B 1 50 ? 2.676 -19.359 -11.727 1 97.88 50 TYR B CA 1
ATOM 1487 C C . TYR B 1 50 ? 1.912 -18.047 -11.875 1 97.88 50 TYR B C 1
ATOM 1489 O O . TYR B 1 50 ? 0.907 -17.828 -11.195 1 97.88 50 TYR B O 1
ATOM 1497 N N . ARG B 1 51 ? 2.402 -17.141 -12.656 1 96.38 51 ARG B N 1
ATOM 1498 C CA . ARG B 1 51 ? 1.785 -15.891 -13.062 1 96.38 51 ARG B CA 1
ATOM 1499 C C . ARG B 1 51 ? 1.712 -15.773 -14.578 1 96.38 51 ARG B C 1
ATOM 1501 O O . ARG B 1 51 ? 2.742 -15.773 -15.258 1 96.38 51 ARG B O 1
ATOM 1508 N N . ASP B 1 52 ? 0.486 -15.625 -15.062 1 95.19 52 ASP B N 1
ATOM 1509 C CA . ASP B 1 52 ? 0.322 -15.648 -16.516 1 95.19 52 ASP B CA 1
ATOM 1510 C C . ASP B 1 52 ? -0.306 -14.352 -17.016 1 95.19 52 ASP B C 1
ATOM 1512 O O . ASP B 1 52 ? -0.475 -14.164 -18.219 1 95.19 52 ASP B O 1
ATOM 1516 N N . SER B 1 53 ? -0.625 -13.5 -16.188 1 88.62 53 SER B N 1
ATOM 1517 C CA . SER B 1 53 ? -1.413 -12.336 -16.594 1 88.62 53 SER B CA 1
ATOM 1518 C C . SER B 1 53 ? -0.526 -11.242 -17.172 1 88.62 53 SER B C 1
ATOM 1520 O O . SER B 1 53 ? 0.563 -10.977 -16.656 1 88.62 53 SER B O 1
ATOM 1522 N N . PHE B 1 54 ? -1.078 -10.625 -18.234 1 85.31 54 PHE B N 1
ATOM 1523 C CA . PHE B 1 54 ? -0.422 -9.445 -18.797 1 85.31 54 PHE B CA 1
ATOM 1524 C C . PHE B 1 54 ? -0.566 -8.25 -17.859 1 85.31 54 PHE B C 1
ATOM 1526 O O . PHE B 1 54 ? 0.317 -7.391 -17.797 1 85.31 54 PHE B O 1
ATOM 1533 N N . VAL B 1 55 ? -1.705 -8.25 -17.156 1 83.44 55 VAL B N 1
ATOM 1534 C CA . VAL B 1 55 ? -1.921 -7.172 -16.203 1 83.44 55 VAL B CA 1
ATOM 1535 C C . VAL B 1 55 ? -0.79 -7.16 -15.172 1 83.44 55 VAL B C 1
ATOM 1537 O O . VAL B 1 55 ? -0.497 -8.188 -14.555 1 83.44 55 VAL B O 1
ATOM 1540 N N . GLY B 1 56 ? -0.121 -6.039 -15.086 1 81.75 56 GLY B N 1
ATOM 1541 C CA . GLY B 1 56 ? 0.962 -5.898 -14.125 1 81.75 56 GLY B CA 1
ATOM 1542 C C . GLY B 1 56 ? 2.283 -6.449 -14.633 1 81.75 56 GLY B C 1
ATOM 1543 O O . GLY B 1 56 ? 3.131 -6.867 -13.836 1 81.75 56 GLY B O 1
ATOM 1544 N N . GLN B 1 57 ? 2.525 -6.543 -15.859 1 84.56 57 GLN B N 1
ATOM 1545 C CA . GLN B 1 57 ? 3.699 -7.168 -16.453 1 84.56 57 GLN B CA 1
ATOM 1546 C C . GLN B 1 57 ? 4.98 -6.445 -16.047 1 84.56 57 GLN B C 1
ATOM 1548 O O . GLN B 1 57 ? 6.062 -7.031 -16.062 1 84.56 57 GLN B O 1
ATOM 1553 N N . ALA B 1 58 ? 4.883 -5.293 -15.695 1 81.25 58 ALA B N 1
ATOM 1554 C CA . ALA B 1 58 ? 6.055 -4.516 -15.297 1 81.25 58 ALA B CA 1
ATOM 1555 C C . ALA B 1 58 ? 6.406 -4.762 -13.828 1 81.25 58 ALA B C 1
ATOM 1557 O O . ALA B 1 58 ?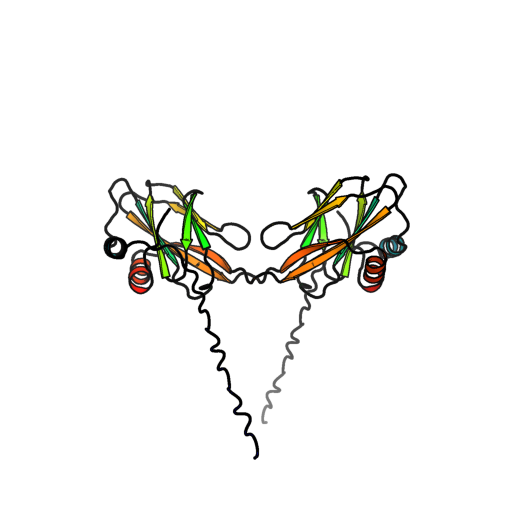 7.434 -4.289 -13.344 1 81.25 58 ALA B O 1
ATOM 1558 N N . LEU B 1 59 ? 5.516 -5.395 -13.141 1 80.31 59 LEU B N 1
ATOM 1559 C CA . LEU B 1 59 ? 5.68 -5.605 -11.711 1 80.31 59 LEU B CA 1
ATOM 1560 C C . LEU B 1 59 ? 6.293 -6.973 -11.43 1 80.31 59 LEU B C 1
ATOM 1562 O O . LEU B 1 59 ? 5.961 -7.957 -12.094 1 80.31 59 LEU B O 1
ATOM 1566 N N . LYS B 1 60 ? 7.297 -7.066 -10.508 1 87.06 60 LYS B N 1
ATOM 1567 C CA . LYS B 1 60 ? 7.668 -8.305 -9.836 1 87.06 60 LYS B CA 1
ATOM 1568 C C . LYS B 1 60 ? 6.984 -8.414 -8.477 1 87.06 60 LYS B C 1
ATOM 1570 O O . LYS B 1 60 ? 6.77 -7.41 -7.797 1 87.06 60 LYS B O 1
ATOM 1575 N N . LYS B 1 61 ? 6.488 -9.523 -8.125 1 87.75 61 LYS B N 1
ATOM 1576 C CA . LYS B 1 61 ? 5.867 -9.75 -6.824 1 87.75 61 LYS B CA 1
ATOM 1577 C C . LYS B 1 61 ? 6.477 -10.961 -6.125 1 87.75 61 LYS B C 1
ATOM 1579 O O . LYS B 1 61 ? 6.719 -11.992 -6.758 1 87.75 61 LYS B O 1
ATOM 1584 N N . SER B 1 62 ? 6.766 -10.859 -4.887 1 90 62 SER B N 1
ATOM 1585 C CA . SER B 1 62 ? 7.363 -11.961 -4.141 1 90 62 SER B CA 1
ATOM 1586 C C . SER B 1 62 ? 6.336 -13.047 -3.852 1 90 62 SER B C 1
ATOM 1588 O O . SER B 1 62 ? 5.137 -12.781 -3.787 1 90 62 SER B O 1
ATOM 1590 N N . VAL B 1 63 ? 6.852 -14.242 -3.686 1 93.88 63 VAL B N 1
ATOM 1591 C CA . VAL B 1 63 ? 6.074 -15.391 -3.223 1 93.88 63 VAL B CA 1
ATOM 1592 C C . VAL B 1 63 ? 6.773 -16.031 -2.029 1 93.88 63 VAL B C 1
ATOM 1594 O O . VAL B 1 63 ? 8 -16.172 -2.012 1 93.88 63 VAL B O 1
ATOM 1597 N N . SER B 1 64 ? 5.996 -16.359 -1.033 1 93.62 64 SER B N 1
ATOM 1598 C CA . SER B 1 64 ? 6.543 -17.031 0.147 1 93.62 64 SER B CA 1
ATOM 1599 C C . SER B 1 64 ? 5.77 -18.297 0.471 1 93.62 64 SER B C 1
ATOM 1601 O O . SER B 1 64 ? 4.594 -18.422 0.128 1 93.62 64 SER B O 1
ATOM 1603 N N . ILE B 1 65 ? 6.457 -19.25 1.014 1 95.31 65 ILE B N 1
ATOM 1604 C CA . ILE B 1 65 ? 5.871 -20.469 1.578 1 95.31 65 ILE B CA 1
ATOM 1605 C C . ILE B 1 65 ? 6.184 -20.547 3.07 1 95.31 65 ILE B C 1
ATOM 1607 O O . ILE B 1 65 ? 7.348 -20.609 3.465 1 95.31 65 ILE B O 1
ATOM 1611 N N . ASP B 1 66 ? 5.098 -20.516 3.814 1 94.38 66 ASP B N 1
ATOM 1612 C CA . ASP B 1 66 ? 5.23 -20.578 5.266 1 94.38 66 ASP B CA 1
ATOM 1613 C C . ASP B 1 66 ? 6.203 -19.516 5.777 1 94.38 66 ASP B C 1
ATOM 1615 O O . ASP B 1 66 ? 7.098 -19.812 6.57 1 94.38 66 ASP B O 1
ATOM 1619 N N . GLY B 1 67 ? 6.023 -18.375 5.176 1 87.88 67 GLY B N 1
ATOM 1620 C CA . GLY B 1 67 ? 6.742 -17.203 5.664 1 87.88 67 GLY B CA 1
ATOM 1621 C C . GLY B 1 67 ? 8.109 -17.047 5.035 1 87.88 67 GLY B C 1
ATOM 1622 O O . GLY B 1 67 ? 8.773 -16.016 5.227 1 87.88 67 GLY B O 1
ATOM 1623 N N . GLN B 1 68 ? 8.625 -17.969 4.352 1 90 68 GLN B N 1
ATOM 1624 C CA . GLN B 1 68 ? 9.93 -17.891 3.699 1 90 68 GLN B CA 1
ATOM 1625 C C . GLN B 1 68 ? 9.789 -17.484 2.236 1 90 68 GLN B C 1
ATOM 1627 O O . GLN B 1 68 ? 9.102 -18.156 1.462 1 90 68 GLN B O 1
ATOM 1632 N N . ILE B 1 69 ? 10.477 -16.406 1.863 1 89.62 69 ILE B N 1
ATOM 1633 C CA . ILE B 1 69 ? 10.445 -15.938 0.482 1 89.62 69 ILE B CA 1
ATOM 1634 C C . ILE B 1 69 ? 11.188 -16.922 -0.413 1 89.62 69 ILE B C 1
ATOM 1636 O O . ILE B 1 69 ? 12.344 -17.266 -0.147 1 89.62 69 ILE B O 1
ATOM 1640 N N . ILE B 1 70 ? 10.523 -17.422 -1.525 1 93.25 70 ILE B N 1
ATOM 1641 C CA . ILE B 1 70 ? 11.172 -18.375 -2.42 1 93.25 70 ILE B CA 1
ATOM 1642 C C . ILE B 1 70 ? 11.648 -17.656 -3.68 1 93.25 70 ILE B C 1
ATOM 1644 O O . ILE B 1 70 ? 12.43 -18.203 -4.461 1 93.25 70 ILE B O 1
ATOM 1648 N N . GLY B 1 71 ? 11.109 -16.438 -3.926 1 90.5 71 GLY B N 1
ATOM 1649 C CA . GLY B 1 71 ? 11.523 -15.633 -5.066 1 90.5 71 GLY B CA 1
ATOM 1650 C C . GLY B 1 71 ? 10.5 -14.586 -5.465 1 90.5 71 GLY B C 1
ATOM 1651 O O . GLY B 1 71 ? 9.57 -14.305 -4.703 1 90.5 71 GLY B O 1
ATOM 1652 N N . GLU B 1 72 ? 10.797 -14.008 -6.672 1 91.88 72 GLU B N 1
ATOM 1653 C CA . GLU B 1 72 ? 9.883 -13.039 -7.27 1 91.88 72 GLU B CA 1
ATOM 1654 C C . GLU B 1 72 ? 9.352 -13.531 -8.609 1 91.88 72 GLU B C 1
ATOM 1656 O O . GLU B 1 72 ? 10.086 -14.141 -9.391 1 91.88 72 GLU B O 1
ATOM 1661 N N . THR B 1 73 ? 8 -13.242 -8.773 1 92.19 73 THR B N 1
ATOM 1662 C CA . THR B 1 73 ? 7.387 -13.617 -10.047 1 92.19 73 THR B CA 1
ATOM 1663 C C . THR B 1 73 ? 7.422 -12.445 -11.023 1 92.19 73 THR B C 1
ATOM 1665 O O . THR B 1 73 ? 7.48 -11.281 -10.609 1 92.19 73 THR B O 1
ATOM 1668 N N . ALA B 1 74 ? 7.539 -12.828 -12.312 1 89.94 74 ALA B N 1
ATOM 1669 C CA . ALA B 1 74 ? 7.215 -11.984 -13.461 1 89.94 74 ALA B CA 1
ATOM 1670 C C . ALA B 1 74 ? 6.219 -12.68 -14.383 1 89.94 74 ALA B C 1
ATOM 1672 O O . ALA B 1 74 ? 5.852 -13.836 -14.164 1 89.94 74 ALA B O 1
ATOM 1673 N N . LYS B 1 75 ? 5.684 -11.859 -15.312 1 90.81 75 LYS B N 1
ATOM 1674 C CA . LYS B 1 75 ? 4.773 -12.492 -16.266 1 90.81 75 LYS B CA 1
ATOM 1675 C C . LYS B 1 75 ? 5.422 -13.703 -16.922 1 90.81 75 LYS B C 1
ATOM 1677 O O . LYS B 1 75 ? 6.562 -13.625 -17.391 1 90.81 75 LYS B O 1
ATOM 1682 N N . GLY B 1 76 ? 4.734 -14.828 -16.938 1 95.12 76 GLY B N 1
ATOM 1683 C CA . GLY B 1 76 ? 5.18 -16 -17.656 1 95.12 76 GLY B CA 1
ATOM 1684 C C . GLY B 1 76 ? 6.195 -16.828 -16.891 1 95.12 76 GLY B C 1
ATOM 1685 O O . GLY B 1 76 ? 6.961 -17.594 -17.5 1 95.12 76 GLY B O 1
ATOM 1686 N N . VAL B 1 77 ? 6.273 -16.594 -15.633 1 94.62 77 VAL B N 1
ATOM 1687 C CA . VAL B 1 77 ? 7.25 -17.297 -14.812 1 94.62 77 VAL B CA 1
ATOM 1688 C C . VAL B 1 77 ? 6.527 -18.172 -13.789 1 94.62 77 VAL B C 1
ATOM 1690 O O . VAL B 1 77 ? 5.438 -17.828 -13.328 1 94.62 77 VAL B O 1
ATOM 1693 N N . TYR B 1 78 ? 7.102 -19.344 -13.484 1 97.19 78 TYR B N 1
ATOM 1694 C CA . TYR B 1 78 ? 6.531 -20.172 -12.422 1 97.19 78 TYR B CA 1
ATOM 1695 C C . TYR B 1 78 ? 7.621 -20.719 -11.516 1 97.19 78 TYR B C 1
ATOM 1697 O O . TYR B 1 78 ? 8.789 -20.781 -11.906 1 97.19 78 TYR B O 1
ATOM 1705 N N . PHE B 1 79 ? 7.273 -21.016 -10.305 1 97 79 PHE B N 1
ATOM 1706 C CA . PHE B 1 79 ? 8.07 -21.75 -9.328 1 97 79 PHE B CA 1
ATOM 1707 C C . PHE B 1 79 ? 7.527 -23.156 -9.133 1 97 79 PHE B C 1
ATOM 1709 O O . PHE B 1 79 ? 6.328 -23.391 -9.289 1 97 79 PHE B O 1
ATOM 1716 N N . HIS B 1 80 ? 8.438 -24.047 -8.781 1 97.81 80 HIS B N 1
ATOM 1717 C CA . HIS B 1 80 ? 8.062 -25.375 -8.305 1 97.81 80 HIS B CA 1
ATOM 1718 C C . HIS B 1 80 ? 8.773 -25.719 -6.996 1 97.81 80 HIS B C 1
ATOM 1720 O O . HIS B 1 80 ? 9.977 -25.469 -6.855 1 97.81 80 HIS B O 1
ATOM 1726 N N . ARG B 1 81 ? 7.965 -26.281 -6.027 1 97.56 81 ARG B N 1
ATOM 1727 C CA . ARG B 1 81 ? 8.516 -26.703 -4.742 1 97.56 81 ARG B CA 1
ATOM 1728 C C . ARG B 1 81 ? 7.895 -28.016 -4.281 1 97.56 81 ARG B C 1
ATOM 1730 O O . ARG B 1 81 ? 6.699 -28.25 -4.473 1 97.56 81 ARG B O 1
ATOM 1737 N N . PHE B 1 82 ? 8.734 -28.891 -3.73 1 97.62 82 PHE B N 1
ATOM 1738 C CA . PHE B 1 82 ? 8.219 -30 -2.947 1 97.62 82 PHE B CA 1
ATOM 1739 C C . PHE B 1 82 ? 7.898 -29.562 -1.524 1 97.62 82 PHE B C 1
ATOM 1741 O O . PHE B 1 82 ? 8.641 -28.781 -0.929 1 97.62 82 PHE B O 1
ATOM 1748 N N . LEU B 1 83 ? 6.766 -30.047 -1.024 1 97.94 83 LEU B N 1
ATOM 1749 C CA . LEU B 1 83 ? 6.312 -29.734 0.325 1 97.94 83 LEU B CA 1
ATOM 1750 C C . LEU B 1 83 ? 6.047 -31 1.126 1 97.94 83 LEU B C 1
ATOM 1752 O O . LEU B 1 83 ? 5.656 -32.031 0.562 1 97.94 83 LEU B O 1
ATOM 1756 N N . ALA B 1 84 ? 6.293 -30.875 2.508 1 97.75 84 ALA B N 1
ATOM 1757 C CA . ALA B 1 84 ? 5.703 -31.906 3.365 1 97.75 84 ALA B CA 1
ATOM 1758 C C . ALA B 1 84 ? 4.18 -31.875 3.287 1 97.75 84 ALA B C 1
ATOM 1760 O O . ALA B 1 84 ? 3.574 -30.812 3.266 1 97.75 84 ALA B O 1
ATOM 1761 N N . PRO B 1 85 ? 3.633 -33.125 3.184 1 97.94 85 PRO B N 1
ATOM 1762 C CA . PRO B 1 85 ? 2.168 -33.125 3.193 1 97.94 85 PRO B CA 1
ATOM 1763 C C . PRO B 1 85 ? 1.59 -32.438 4.441 1 97.94 85 PRO B C 1
ATOM 1765 O O . PRO B 1 85 ? 2.152 -32.562 5.531 1 97.94 85 PRO B O 1
ATOM 1768 N N . GLY B 1 86 ? 0.462 -31.75 4.234 1 97.25 86 GLY B N 1
ATOM 1769 C CA . GLY B 1 86 ? -0.157 -31.047 5.348 1 97.25 86 GLY B CA 1
ATOM 1770 C C . GLY B 1 86 ? -0.503 -29.609 5.02 1 97.25 86 GLY B C 1
ATOM 1771 O O . GLY B 1 86 ? -0.662 -29.25 3.85 1 97.25 86 GLY B O 1
ATOM 1772 N N . LYS B 1 87 ? -0.688 -28.766 6.055 1 97.69 87 LYS B N 1
ATOM 1773 C CA . LYS B 1 87 ? -1.127 -27.391 5.914 1 97.69 87 LYS B CA 1
ATOM 1774 C C . LYS B 1 87 ? 0.056 -26.453 5.664 1 97.69 87 LYS B C 1
AT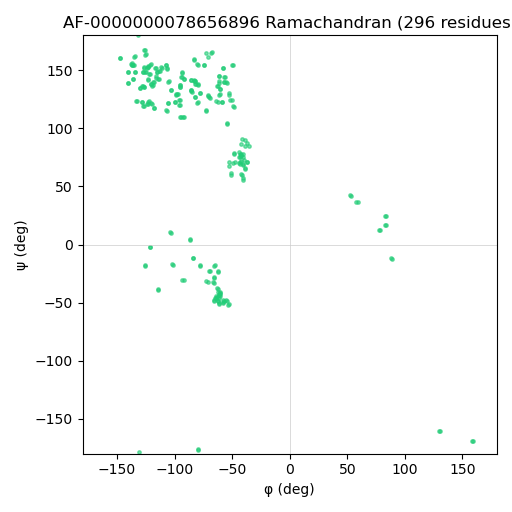OM 1776 O O . LYS B 1 87 ? 1.085 -26.562 6.336 1 97.69 87 LYS B O 1
ATOM 1781 N N . HIS B 1 88 ? -0.064 -25.578 4.652 1 97.31 88 HIS B N 1
ATOM 1782 C CA . HIS B 1 88 ? 0.93 -24.562 4.32 1 97.31 88 HIS B CA 1
ATOM 1783 C C . HIS B 1 88 ? 0.272 -23.219 4.059 1 97.31 88 HIS B C 1
ATOM 1785 O O . HIS B 1 88 ? -0.868 -23.156 3.594 1 97.31 88 HIS B O 1
ATOM 1791 N N . VAL B 1 89 ? 0.97 -22.156 4.379 1 95.06 89 VAL B N 1
ATOM 1792 C CA . VAL B 1 89 ? 0.537 -20.812 4.047 1 95.06 89 VAL B CA 1
ATOM 1793 C C . VAL B 1 89 ? 1.4 -20.25 2.918 1 95.06 89 VAL B C 1
ATOM 1795 O O . VAL B 1 89 ? 2.617 -20.109 3.07 1 95.06 89 VAL B O 1
ATOM 1798 N N . ILE B 1 90 ? 0.716 -20.016 1.798 1 96.06 90 ILE B N 1
ATOM 1799 C CA . ILE B 1 90 ? 1.385 -19.391 0.664 1 96.06 90 ILE B CA 1
ATOM 1800 C C . ILE B 1 90 ? 1.082 -17.891 0.65 1 96.06 90 ILE B C 1
ATOM 1802 O O . ILE B 1 90 ? -0.074 -17.484 0.784 1 96.06 90 ILE B O 1
ATOM 1806 N N . GLY B 1 91 ? 2.137 -17.078 0.533 1 93.06 91 GLY B N 1
ATOM 1807 C CA . GLY B 1 91 ? 1.959 -15.641 0.573 1 93.06 91 GLY B CA 1
ATOM 1808 C C . GLY B 1 91 ? 2.504 -14.938 -0.656 1 93.06 91 GLY B C 1
ATOM 1809 O O . GLY B 1 91 ? 3.365 -15.477 -1.354 1 93.06 91 GLY B O 1
ATOM 1810 N N . THR B 1 92 ? 1.917 -13.781 -0.951 1 91.94 92 THR B N 1
ATOM 1811 C CA . THR B 1 92 ? 2.434 -12.898 -1.995 1 91.94 92 THR B CA 1
ATOM 1812 C C . THR B 1 92 ? 2.328 -11.438 -1.573 1 91.94 92 THR B C 1
ATOM 1814 O O . THR B 1 92 ? 1.409 -11.062 -0.842 1 91.94 92 THR B O 1
ATOM 1817 N N . GLU B 1 93 ? 3.305 -10.75 -2.107 1 84.75 93 GLU B N 1
ATOM 1818 C CA . GLU B 1 93 ? 3.287 -9.312 -1.883 1 84.75 93 GLU B CA 1
ATOM 1819 C C . GLU B 1 93 ? 2.033 -8.672 -2.475 1 84.75 93 GLU B C 1
ATOM 1821 O O . GLU B 1 93 ? 1.649 -8.977 -3.605 1 84.75 93 GLU B O 1
ATOM 1826 N N . SER B 1 94 ? 1.386 -7.914 -1.648 1 81.44 94 SER B N 1
ATOM 1827 C CA . SER B 1 94 ? 0.25 -7.133 -2.123 1 81.44 94 SER B CA 1
ATOM 1828 C C . SER B 1 94 ? 0.354 -5.68 -1.674 1 81.44 94 SER B C 1
ATOM 1830 O O . SER B 1 94 ? 1.428 -5.223 -1.273 1 81.44 94 SER B O 1
ATOM 1832 N N . GLU B 1 95 ? -0.618 -4.895 -2.023 1 69.56 95 GLU B N 1
ATOM 1833 C CA . GLU B 1 95 ? -0.578 -3.443 -1.877 1 69.56 95 GLU B CA 1
ATOM 1834 C C . GLU B 1 95 ? -0.241 -3.043 -0.443 1 69.56 95 GLU B C 1
ATOM 1836 O O . GLU B 1 95 ? 0.649 -2.221 -0.216 1 69.56 95 GLU B O 1
ATOM 1841 N N . PHE B 1 96 ? -0.85 -3.488 0.508 1 63.09 96 PHE B N 1
ATOM 1842 C CA . PHE B 1 96 ? -0.683 -3.023 1.88 1 63.09 96 PHE B CA 1
ATOM 1843 C C . PHE B 1 96 ? -0.096 -4.121 2.756 1 63.09 96 PHE B C 1
ATOM 1845 O O . PHE B 1 96 ? 0.698 -3.848 3.658 1 63.09 96 PHE B O 1
ATOM 1852 N N . SER B 1 97 ? -0.435 -5.168 2.578 1 70.19 97 SER B N 1
ATOM 1853 C CA . SER B 1 97 ? 0.039 -6.371 3.254 1 70.19 97 SER B CA 1
ATOM 1854 C C . SER B 1 97 ? 0.004 -7.578 2.322 1 70.19 97 SER B C 1
ATOM 1856 O O . SER B 1 97 ? -0.688 -7.566 1.304 1 70.19 97 SER B O 1
ATOM 1858 N N . ASP B 1 98 ? 0.802 -8.539 2.768 1 78.31 98 ASP B N 1
ATOM 1859 C CA . ASP B 1 98 ? 0.784 -9.75 1.954 1 78.31 98 ASP B CA 1
ATOM 1860 C C . ASP B 1 98 ? -0.614 -10.359 1.912 1 78.31 98 ASP B C 1
ATOM 1862 O O . ASP B 1 98 ? -1.343 -10.328 2.906 1 78.31 98 ASP B O 1
ATOM 1866 N N . ASN B 1 99 ? -0.983 -10.703 0.722 1 84.5 99 ASN B N 1
ATOM 1867 C CA . ASN B 1 99 ? -2.098 -11.641 0.631 1 84.5 99 ASN B CA 1
ATOM 1868 C C . ASN B 1 99 ? -1.636 -13.086 0.826 1 84.5 99 ASN B C 1
ATOM 1870 O O . ASN B 1 99 ? -0.534 -13.453 0.411 1 84.5 99 ASN B O 1
ATOM 1874 N N . THR B 1 100 ? -2.457 -13.883 1.554 1 90.19 100 THR B N 1
ATOM 1875 C CA . THR B 1 100 ? -2.078 -15.266 1.796 1 90.19 100 THR B CA 1
ATOM 1876 C C . THR B 1 100 ? -3.197 -16.219 1.369 1 90.19 100 THR B C 1
ATOM 1878 O O . THR B 1 100 ? -4.359 -15.812 1.285 1 90.19 100 THR B O 1
ATOM 1881 N N . LEU B 1 101 ? -2.809 -17.422 1.002 1 90.5 101 LEU B N 1
ATOM 1882 C CA . LEU B 1 101 ? -3.68 -18.562 0.726 1 90.5 101 LEU B CA 1
ATOM 1883 C C . LEU B 1 101 ? -3.24 -19.797 1.52 1 90.5 101 LEU B C 1
ATOM 1885 O O . LEU B 1 101 ? -2.066 -20.172 1.494 1 90.5 101 LEU B O 1
ATOM 1889 N N . THR B 1 102 ? -4.184 -20.312 2.311 1 95.19 102 THR B N 1
ATOM 1890 C CA . THR B 1 102 ? -3.889 -21.562 3.014 1 95.19 102 THR B CA 1
ATOM 1891 C C . THR B 1 102 ? -4.117 -22.766 2.104 1 95.19 102 THR B C 1
ATOM 1893 O O . THR B 1 102 ? -5.203 -22.922 1.543 1 95.19 102 THR B O 1
ATOM 1896 N N . LEU B 1 103 ? -3.127 -23.594 1.999 1 95.06 103 LEU B N 1
ATOM 1897 C CA . LEU B 1 103 ? -3.15 -24.781 1.146 1 95.06 103 LEU B CA 1
ATOM 1898 C C . LEU B 1 103 ? -2.951 -26.047 1.972 1 95.06 103 LEU B C 1
ATOM 1900 O O . LEU B 1 103 ? -1.98 -26.156 2.725 1 95.06 103 LEU B O 1
ATOM 1904 N N . VAL B 1 104 ? -3.9 -26.938 1.912 1 95.75 104 VAL B N 1
ATOM 1905 C CA . VAL B 1 104 ? -3.736 -28.25 2.523 1 95.75 104 VAL B CA 1
ATOM 1906 C C . VAL B 1 104 ? -3.361 -29.281 1.455 1 95.75 104 VAL B C 1
ATOM 1908 O O . VAL B 1 104 ? -4.094 -29.469 0.479 1 95.75 104 VAL B O 1
ATOM 1911 N N . THR B 1 105 ? -2.184 -29.922 1.711 1 97.5 105 THR B N 1
ATOM 1912 C CA . THR B 1 105 ? -1.676 -30.797 0.662 1 97.5 105 THR B CA 1
ATOM 1913 C C . THR B 1 105 ? -1.657 -32.25 1.133 1 97.5 105 THR B C 1
ATOM 1915 O O . THR B 1 105 ? -1.478 -32.531 2.322 1 97.5 105 THR B O 1
ATOM 1918 N N . GLU B 1 106 ? -1.856 -33.219 0.169 1 97.69 106 GLU B N 1
ATOM 1919 C CA . GLU B 1 106 ? -1.781 -34.656 0.377 1 97.69 106 GLU B CA 1
ATOM 1920 C C . GLU B 1 106 ? -0.521 -35.25 -0.253 1 97.69 106 GLU B C 1
ATOM 1922 O O . GLU B 1 106 ? 0.009 -34.688 -1.221 1 97.69 106 GLU B O 1
ATOM 1927 N N . PRO B 1 107 ? -0.108 -36.406 0.34 1 97.69 107 PRO B N 1
ATOM 1928 C CA . PRO B 1 107 ? 1.069 -37.062 -0.244 1 97.69 107 PRO B CA 1
ATOM 1929 C C . PRO B 1 107 ? 0.851 -37.5 -1.694 1 97.69 107 PRO B C 1
ATOM 1931 O O . PRO B 1 107 ? -0.24 -37.938 -2.051 1 97.69 107 PRO B O 1
ATOM 1934 N N . GLY B 1 108 ? 1.938 -37.281 -2.537 1 98 108 GLY B N 1
ATOM 1935 C CA . GLY B 1 108 ? 1.962 -37.812 -3.891 1 98 108 GLY B CA 1
ATOM 1936 C C . GLY B 1 108 ? 1.137 -37 -4.867 1 98 108 GLY B C 1
ATOM 1937 O O . GLY B 1 108 ? 0.85 -37.438 -5.977 1 98 108 GLY B O 1
ATOM 1938 N N . LYS B 1 109 ? 0.717 -35.781 -4.441 1 98 109 LYS B N 1
ATOM 1939 C CA . LYS B 1 109 ? -0.137 -34.969 -5.312 1 98 109 LYS B CA 1
ATOM 1940 C C . LYS B 1 109 ? 0.499 -33.625 -5.617 1 98 109 LYS B C 1
ATOM 1942 O O . LYS B 1 109 ? 1.168 -33.031 -4.762 1 98 109 LYS B O 1
ATOM 1947 N N . ASN B 1 110 ? 0.212 -33.156 -6.824 1 98.62 110 ASN B N 1
ATOM 1948 C CA . ASN B 1 110 ? 0.592 -31.812 -7.219 1 98.62 110 ASN B CA 1
ATOM 1949 C C . ASN B 1 110 ? -0.544 -30.828 -6.992 1 98.62 110 ASN B C 1
ATOM 1951 O O . ASN B 1 110 ? -1.715 -31.156 -7.168 1 98.62 110 ASN B O 1
ATOM 1955 N N . TYR B 1 111 ? -0.183 -29.672 -6.621 1 98.62 111 TYR B N 1
ATOM 1956 C CA . TYR B 1 111 ? -1.1 -28.547 -6.461 1 98.62 111 TYR B CA 1
ATOM 1957 C C . TYR B 1 111 ? -0.653 -27.359 -7.301 1 98.62 111 TYR B C 1
ATOM 1959 O O . TYR B 1 111 ? 0.533 -27.219 -7.613 1 98.62 111 TYR B O 1
ATOM 1967 N N . TYR B 1 112 ? -1.661 -26.547 -7.688 1 98.62 112 TYR B N 1
ATOM 1968 C CA . TYR B 1 112 ? -1.409 -25.469 -8.625 1 98.62 112 TYR B CA 1
ATOM 1969 C C . TYR B 1 112 ? -2.043 -24.172 -8.141 1 98.62 112 TYR B C 1
ATOM 1971 O O . TYR B 1 112 ? -3.25 -24.109 -7.895 1 98.62 112 TYR B O 1
ATOM 1979 N N . LEU B 1 113 ? -1.214 -2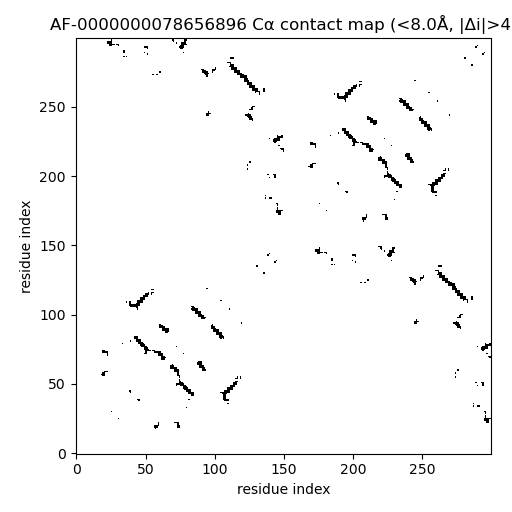3.188 -8.016 1 98.31 113 LEU B N 1
ATOM 1980 C CA . LEU B 1 113 ? -1.67 -21.844 -7.66 1 98.31 113 LEU B CA 1
ATOM 1981 C C . LEU B 1 113 ? -1.337 -20.844 -8.766 1 98.31 113 LEU B C 1
ATOM 1983 O O . LEU B 1 113 ? -0.245 -20.891 -9.336 1 98.31 113 LEU B O 1
ATOM 1987 N N . ARG B 1 114 ? -2.316 -19.984 -9.047 1 97.31 114 ARG B N 1
ATOM 1988 C CA . ARG B 1 114 ? -2.107 -18.875 -9.961 1 97.31 114 ARG B CA 1
ATOM 1989 C C . ARG B 1 114 ? -2.008 -17.547 -9.195 1 97.31 114 ARG B C 1
ATOM 1991 O O . ARG B 1 114 ? -2.889 -17.219 -8.398 1 97.31 114 ARG B O 1
ATOM 1998 N N . GLN B 1 115 ? -0.888 -16.844 -9.359 1 95.69 115 GLN B N 1
ATOM 1999 C CA . GLN B 1 115 ? -0.765 -15.469 -8.898 1 95.69 115 GLN B CA 1
ATOM 2000 C C . GLN B 1 115 ? -1.287 -14.492 -9.953 1 95.69 115 GLN B C 1
ATOM 2002 O O . GLN B 1 115 ? -0.985 -14.633 -11.141 1 95.69 115 GLN B O 1
ATOM 2007 N N . TYR B 1 116 ? -2.064 -13.602 -9.523 1 93.19 116 TYR B N 1
ATOM 2008 C CA . TYR B 1 116 ? -2.578 -12.586 -10.438 1 93.19 116 TYR B CA 1
ATOM 2009 C C . TYR B 1 116 ? -2.537 -11.211 -9.789 1 93.19 116 TYR B C 1
ATOM 2011 O O . TYR B 1 116 ? -2.525 -11.094 -8.562 1 93.19 116 TYR B O 1
ATOM 2019 N N . ILE B 1 117 ? -2.453 -10.141 -10.633 1 88.81 117 ILE B N 1
ATOM 2020 C CA . ILE B 1 117 ? -2.361 -8.766 -10.164 1 88.81 117 ILE B CA 1
ATOM 2021 C C . ILE B 1 117 ? -3.75 -8.133 -10.148 1 88.81 117 ILE B C 1
ATOM 2023 O O . ILE B 1 117 ? -4.48 -8.203 -11.141 1 88.81 117 ILE B O 1
ATOM 2027 N N . LYS B 1 118 ? -4.09 -7.754 -9.008 1 82.31 118 LYS B N 1
ATOM 2028 C CA . LYS B 1 118 ? -5.246 -6.867 -8.875 1 82.31 118 LYS B CA 1
ATOM 2029 C C . LYS B 1 118 ? -4.824 -5.402 -8.906 1 82.31 118 LYS B C 1
ATOM 2031 O O . LYS B 1 118 ? -4 -4.973 -8.094 1 82.31 118 LYS B O 1
ATOM 2036 N N . MET B 1 119 ? -5.234 -4.895 -10.039 1 70.81 119 MET B N 1
ATOM 2037 C CA . MET B 1 119 ? -4.902 -3.477 -10.125 1 70.81 119 MET B CA 1
ATOM 2038 C C . MET B 1 119 ? -5.453 -2.715 -8.922 1 70.81 119 MET B C 1
ATOM 2040 O O . MET B 1 119 ? -6.621 -2.881 -8.562 1 70.81 119 MET B O 1
ATOM 2044 N N . GLY B 1 120 ? -4.461 -2.449 -8.133 1 62.72 120 GLY B N 1
ATOM 2045 C CA . GLY B 1 120 ? -4.844 -1.749 -6.918 1 62.72 120 GLY B CA 1
ATOM 2046 C C . GLY B 1 120 ? -5.25 -0.308 -7.164 1 62.72 120 GLY B C 1
ATOM 2047 O O . GLY B 1 120 ? -5.234 0.162 -8.305 1 62.72 120 GLY B O 1
ATOM 2048 N N . ALA B 1 121 ? -5.875 -0.013 -6.168 1 56.22 121 ALA B N 1
ATOM 2049 C CA . ALA B 1 121 ? -6.336 1.372 -6.109 1 56.22 121 ALA B CA 1
ATOM 2050 C C . ALA B 1 121 ? -5.156 2.342 -6.098 1 56.22 121 ALA B C 1
ATOM 2052 O O . ALA B 1 121 ? -4.062 1.994 -5.645 1 56.22 121 ALA B O 1
ATOM 2053 N N . PHE B 1 122 ? -5.227 3.234 -7.152 1 57.09 122 PHE B N 1
ATOM 2054 C CA . PHE B 1 122 ? -4.391 4.422 -7.016 1 57.09 122 PHE B CA 1
ATOM 2055 C C . PHE B 1 122 ? -4.395 4.926 -5.578 1 57.09 122 PHE B C 1
ATOM 2057 O O . PHE B 1 122 ? -5.445 5.285 -5.043 1 57.09 122 PHE B O 1
ATOM 2064 N N . VAL B 1 123 ? -3.256 4.254 -4.848 1 61.44 123 VAL B N 1
ATOM 2065 C CA . VAL B 1 123 ? -3.293 4.746 -3.473 1 61.44 123 VAL B CA 1
ATOM 2066 C C . VAL B 1 123 ? -2.342 5.93 -3.32 1 61.44 123 VAL B C 1
ATOM 2068 O O . VAL B 1 123 ? -1.221 5.906 -3.834 1 61.44 123 VAL B O 1
ATOM 2071 N N . GLY B 1 124 ? -2.9 7.027 -3.156 1 69.19 124 GLY B N 1
ATOM 2072 C CA . GLY B 1 124 ? -2.084 8.172 -2.793 1 69.19 124 GLY B CA 1
ATOM 2073 C C . GLY B 1 124 ? -1.58 8.117 -1.362 1 69.19 124 GLY B C 1
ATOM 2074 O O . GLY B 1 124 ? -2.346 7.832 -0.44 1 69.19 124 GLY B O 1
ATOM 2075 N N . GLY B 1 125 ? -0.194 8.023 -1.233 1 76 125 GLY B N 1
ATOM 2076 C CA . GLY B 1 125 ? 0.362 8.125 0.107 1 76 125 GLY B CA 1
ATOM 2077 C C . GLY B 1 125 ? 0.472 9.555 0.604 1 76 125 GLY B C 1
ATOM 2078 O O . GLY B 1 125 ? 0.74 10.469 -0.177 1 76 125 GLY B O 1
ATOM 2079 N N . ALA B 1 126 ? 0.089 9.695 1.908 1 85.44 126 ALA B N 1
ATOM 2080 C CA . ALA B 1 126 ? 0.236 11.023 2.508 1 85.44 126 ALA B CA 1
ATOM 2081 C C . ALA B 1 126 ? 1.643 11.219 3.066 1 85.44 126 ALA B C 1
ATOM 2083 O O . ALA B 1 126 ? 2.305 10.25 3.453 1 85.44 126 ALA B O 1
ATOM 2084 N N . ASN B 1 127 ? 2.141 12.367 2.91 1 90.75 127 ASN B N 1
ATOM 2085 C CA . ASN B 1 127 ? 3.389 12.805 3.531 1 90.75 127 ASN B CA 1
ATOM 2086 C C . ASN B 1 127 ? 3.195 14.094 4.332 1 90.75 127 ASN B C 1
ATOM 2088 O O . ASN B 1 127 ? 2.129 14.703 4.281 1 90.75 127 ASN B O 1
ATOM 2092 N N . LEU B 1 128 ? 4.234 14.383 5.25 1 93.56 128 LEU B N 1
ATOM 2093 C CA . LEU B 1 128 ? 4.207 15.555 6.121 1 93.56 128 LEU B CA 1
ATOM 2094 C C . LEU B 1 128 ? 5.41 16.453 5.863 1 93.56 128 LEU B C 1
ATOM 2096 O O . LEU B 1 128 ? 6.508 15.969 5.582 1 93.56 128 LEU B O 1
ATOM 2100 N N . GLU B 1 129 ? 5.137 17.703 5.855 1 94.75 129 GLU B N 1
ATOM 2101 C CA . GLU B 1 129 ? 6.227 18.672 5.82 1 94.75 129 GLU B CA 1
ATOM 2102 C C . GLU B 1 129 ? 5.973 19.812 6.789 1 94.75 129 GLU B C 1
ATOM 2104 O O . GLU B 1 129 ? 4.828 20.234 6.988 1 94.75 129 GLU B O 1
ATOM 2109 N N . GLN B 1 130 ? 7.102 20.297 7.453 1 95.62 130 GLN B N 1
ATOM 2110 C CA . GLN B 1 130 ? 6.984 21.469 8.305 1 95.62 130 GLN B CA 1
ATOM 2111 C C . GLN B 1 130 ? 6.93 22.75 7.473 1 95.62 130 GLN B C 1
ATOM 2113 O O . GLN B 1 130 ? 7.703 22.906 6.527 1 95.62 130 GLN B O 1
ATOM 2118 N N . ILE B 1 131 ? 5.93 23.578 7.797 1 96.25 131 ILE B N 1
ATOM 2119 C CA . ILE B 1 131 ? 5.676 24.812 7.055 1 96.25 131 ILE B CA 1
ATOM 2120 C C . ILE B 1 131 ? 5.926 26.016 7.961 1 96.25 131 ILE B C 1
ATOM 2122 O O . ILE B 1 131 ? 5.684 25.953 9.164 1 96.25 131 ILE B O 1
ATOM 2126 N N . SER B 1 132 ? 6.473 27.062 7.391 1 96.75 132 SER B N 1
ATOM 2127 C CA . SER B 1 132 ? 6.703 28.281 8.164 1 96.75 132 SER B CA 1
ATOM 2128 C C . SER B 1 132 ? 5.402 28.812 8.758 1 96.75 132 SER B C 1
ATOM 2130 O O . SER B 1 132 ? 4.328 28.609 8.195 1 96.75 132 SER B O 1
ATOM 2132 N N . GLU B 1 133 ? 5.629 29.516 9.906 1 97.31 133 GLU B N 1
ATOM 2133 C CA . GLU B 1 133 ? 4.492 30.109 10.594 1 97.31 133 GLU B CA 1
ATOM 2134 C C . GLU B 1 133 ? 3.688 31.016 9.664 1 97.31 133 GLU B C 1
ATOM 2136 O O . GLU B 1 133 ? 2.465 30.875 9.57 1 97.31 133 GLU B O 1
ATOM 2141 N N . GLU B 1 134 ? 4.336 31.859 8.961 1 97.44 134 GLU B N 1
ATOM 2142 C CA . GLU B 1 134 ? 3.672 32.844 8.102 1 97.44 134 GLU B CA 1
ATOM 2143 C C . GLU B 1 134 ? 2.852 32.156 7.016 1 97.44 134 GLU B C 1
ATOM 2145 O O . GLU B 1 134 ? 1.679 32.469 6.816 1 97.44 134 GLU B O 1
ATOM 2150 N N . GLN B 1 135 ? 3.482 31.25 6.344 1 96.75 135 GLN B N 1
ATOM 2151 C CA . GLN B 1 135 ? 2.795 30.547 5.27 1 96.75 135 GLN B CA 1
ATOM 2152 C C . GLN B 1 135 ? 1.64 29.703 5.812 1 96.75 135 GLN B C 1
ATOM 2154 O O . GLN B 1 135 ? 0.556 29.688 5.227 1 96.75 135 GLN B O 1
ATOM 2159 N N . ALA B 1 136 ? 1.918 28.984 6.863 1 98.25 136 ALA B N 1
ATOM 2160 C CA . ALA B 1 136 ? 0.901 28.094 7.414 1 98.25 136 ALA B CA 1
ATOM 2161 C C . ALA B 1 136 ? -0.323 28.875 7.879 1 98.25 136 ALA B C 1
ATOM 2163 O O . ALA B 1 136 ? -1.459 28.453 7.672 1 98.25 136 ALA B O 1
ATOM 2164 N N . GLN B 1 137 ? -0.084 30.031 8.555 1 98.19 137 GLN B N 1
ATOM 2165 C CA . GLN B 1 137 ? -1.205 30.828 9.023 1 98.19 137 GLN B CA 1
ATOM 2166 C C . GLN B 1 137 ? -2.039 31.344 7.852 1 98.19 137 GLN B C 1
ATOM 2168 O O . GLN B 1 137 ? -3.27 31.375 7.926 1 98.19 137 GLN B O 1
ATOM 2173 N N . ARG B 1 138 ? -1.449 31.703 6.789 1 97.44 138 ARG B N 1
ATOM 2174 C CA . ARG B 1 138 ? -2.172 32.094 5.586 1 97.44 138 ARG B CA 1
ATOM 2175 C C . ARG B 1 138 ? -3.004 30.953 5.039 1 97.44 138 ARG B C 1
ATOM 2177 O O . ARG B 1 138 ? -4.176 31.141 4.699 1 97.44 138 ARG B O 1
ATOM 2184 N N . ASP B 1 139 ? -2.342 29.812 4.93 1 96.81 139 ASP B N 1
ATOM 2185 C CA . ASP B 1 139 ? -3.047 28.641 4.422 1 96.81 139 ASP B CA 1
ATOM 2186 C C . ASP B 1 139 ? -4.266 28.312 5.281 1 96.81 139 ASP B C 1
ATOM 2188 O O . ASP B 1 139 ? -5.359 28.094 4.758 1 96.81 139 ASP B O 1
ATOM 2192 N N . LEU B 1 140 ? -4.023 28.266 6.578 1 97.94 140 LEU B N 1
ATOM 2193 C CA . LEU B 1 140 ? -5.07 27.875 7.512 1 97.94 140 LEU B CA 1
ATOM 2194 C C . LEU B 1 140 ? -6.258 28.828 7.438 1 97.94 140 LEU B C 1
ATOM 2196 O O . LEU B 1 140 ? -7.41 28.391 7.5 1 97.94 140 LEU B O 1
ATOM 2200 N N . LYS B 1 141 ? -6 30.125 7.336 1 97 141 LYS B N 1
ATOM 2201 C CA . LYS B 1 141 ? -7.066 31.125 7.242 1 97 141 LYS B CA 1
ATOM 2202 C C . LYS B 1 141 ? -7.852 30.969 5.941 1 97 141 LYS B C 1
ATOM 2204 O O . LYS B 1 141 ? -9.062 31.203 5.91 1 97 141 LYS B O 1
ATOM 2209 N N . GLY B 1 142 ? -7.207 30.469 4.953 1 93.75 142 GLY B N 1
ATOM 2210 C CA . GLY B 1 142 ? -7.809 30.438 3.627 1 93.75 142 GLY B CA 1
ATOM 2211 C C . GLY B 1 142 ? -8.531 29.141 3.336 1 93.75 142 GLY B C 1
ATOM 2212 O O . GLY B 1 142 ? -9.477 29.109 2.553 1 93.75 142 GLY B O 1
ATOM 2213 N N . CYS B 1 143 ? -8.078 28.031 3.902 1 91.31 143 CYS B N 1
ATOM 2214 C CA . CYS B 1 143 ? -8.562 26.781 3.334 1 91.31 143 CYS B CA 1
ATOM 2215 C C . CYS B 1 143 ? -9.18 25.906 4.41 1 91.31 143 CYS B C 1
ATOM 2217 O O . CYS B 1 143 ? -9.977 25 4.105 1 91.31 143 CYS B O 1
ATOM 2219 N N . CYS B 1 144 ? -8.93 26.109 5.602 1 94.69 144 CYS B N 1
ATOM 2220 C CA . CYS B 1 144 ? -9.055 24.953 6.48 1 94.69 144 CYS B CA 1
ATOM 2221 C C . CYS B 1 144 ? -10.031 25.219 7.613 1 94.69 144 CYS B C 1
ATOM 2223 O O . CYS B 1 144 ? -10.117 26.344 8.109 1 94.69 144 CYS B O 1
ATOM 2225 N N . LYS B 1 145 ? -10.75 24.125 7.871 1 95.06 145 LYS B N 1
ATOM 2226 C CA . LYS B 1 145 ? -11.641 24.125 9.023 1 95.06 145 LYS B CA 1
ATOM 2227 C C . LYS B 1 145 ? -11.203 23.094 10.055 1 95.06 145 LYS B C 1
ATOM 2229 O O . LYS B 1 145 ? -10.617 22.062 9.703 1 95.06 145 LYS B O 1
ATOM 2234 N N . LEU B 1 146 ? -11.531 23.391 11.273 1 95.56 146 LEU B N 1
ATOM 2235 C CA . LEU B 1 146 ? -11.078 22.578 12.391 1 95.56 146 LEU B CA 1
ATOM 2236 C C . LEU B 1 146 ? -11.789 21.234 12.414 1 95.56 146 LEU B C 1
ATOM 2238 O O . LEU B 1 146 ? -13.016 21.172 12.328 1 95.56 146 LEU B O 1
ATOM 2242 N N . ALA B 1 147 ? -10.961 20.141 12.508 1 93.31 147 ALA B N 1
ATOM 2243 C CA . ALA B 1 147 ? -11.5 18.797 12.688 1 93.31 147 ALA B CA 1
ATOM 2244 C C . ALA B 1 147 ? -11.805 18.516 14.156 1 93.31 147 ALA B C 1
ATOM 2246 O O . ALA B 1 147 ? -11.211 19.125 15.047 1 93.31 147 ALA B O 1
ATOM 2247 N N . ALA B 1 148 ? -12.703 17.5 14.359 1 86.75 148 ALA B N 1
ATOM 2248 C CA . ALA B 1 148 ? -12.898 16.969 15.703 1 86.75 148 ALA B CA 1
ATOM 2249 C C . ALA B 1 148 ? -11.781 15.992 16.078 1 86.75 148 ALA B C 1
ATOM 2251 O O . ALA B 1 148 ? -11.312 15.219 15.234 1 86.75 148 ALA B O 1
ATOM 2252 N N . SER B 1 149 ? -11.078 16.234 17.125 1 73.38 149 SER B N 1
ATOM 2253 C CA . SER B 1 149 ? -10 15.352 17.562 1 73.38 149 SER B CA 1
ATOM 2254 C C . SER B 1 149 ? -10.516 14.312 18.562 1 73.38 149 SER B C 1
ATOM 2256 O O . SER B 1 149 ? -11.43 14.594 19.328 1 73.38 149 SER B O 1
ATOM 2258 N N . LYS B 1 150 ? -9.953 13.172 18.391 1 68.38 150 LYS B N 1
ATOM 2259 C CA . LYS B 1 150 ? -10.328 12.125 19.328 1 68.38 150 LYS B CA 1
ATOM 2260 C C . LYS B 1 150 ? -9.727 12.391 20.703 1 68.38 150 LYS B C 1
ATOM 2262 O O . LYS B 1 150 ? -8.68 13.031 20.828 1 68.38 150 LYS B O 1
#

Radius of gyration: 28.45 Å; Cα contacts (8 Å, |Δi|>4): 691; chains: 2; bounding box: 78×74×82 Å

Nearest PDB structures (foldseek):
  6hif-assembly1_Y  TM=7.278E-01  e=2.662E-04  Candidatus Kuenenia stuttgartensis
  6epk-assembly2_D  TM=4.783E-01  e=1.092E+00  Yellow fever virus
  6iw2-assembly1_A  TM=3.384E-01  e=1.388E+00  Yellow fever virus 17D
  8gpt-assembly1_B  TM=3.637E-01  e=1.987E+00  Yellow fever virus
  6iw4-assembly1_B-2  TM=3.329E-01  e=1.987E+00  Yellow fever virus 17D

Foldseek 3Di:
DPPPPPPPPPPPPPPPCPQQPDWDDDDPVVVVVVVVVFWDAQQKEKEKEAEADPVQRNDWKWKDKQPHTPTTYHHPDMDMDIHGAAWIWMWMDDDPDIDIDIDGGHGRYYDYHYDDDDPDDPDDDDDDDDDDPVVVVVVCVPPDDDDDDD/DPPPPPPPPPPPPPPPCPQQPDWDDDDPVVVVVVVVVFWDAQQKEKEKEAEADPVQRNDWKWKDKQPHTPTTYHHPDMDMDIHGAAWIWMWMDDDPDIDIDIDGGHGRYYDYHYDDDDPDDPDDDDDDDDDDPVVVVVVCVPPDDDDDDD

Solvent-accessible surface area (backbone atoms only — not comparable to full-atom values): 16347 Å² total; per-residue (Å²): 133,84,77,75,75,75,76,75,74,74,76,71,69,73,70,73,71,75,55,60,36,81,58,67,61,44,52,71,67,57,33,55,57,60,72,65,65,67,67,34,58,71,78,19,13,27,38,40,40,33,23,72,45,70,62,59,29,62,43,66,40,44,36,24,54,67,82,42,73,41,44,59,41,18,55,26,24,26,44,78,46,80,36,72,49,38,82,44,42,37,33,24,43,27,55,67,51,67,35,74,43,82,43,78,43,50,59,34,35,70,45,38,35,39,40,43,55,41,80,36,62,72,37,56,16,34,43,77,42,83,42,55,68,71,59,41,53,52,48,44,75,71,50,43,43,41,37,43,69,110,133,83,79,74,76,75,76,74,72,75,74,72,71,76,70,73,71,74,56,59,35,81,58,67,62,42,53,71,65,59,34,55,58,59,71,66,65,67,67,34,58,72,79,20,13,28,37,39,41,32,24,73,45,70,63,59,28,62,44,65,39,43,34,22,56,69,83,41,74,39,43,58,40,18,54,28,23,25,46,78,46,80,37,73,51,38,81,42,41,37,34,25,43,28,56,67,50,66,36,72,44,80,44,78,44,50,58,34,35,70,44,38,34,39,40,43,54,42,80,36,63,72,35,56,16,32,44,76,43,83,40,56,68,70,60,41,53,52,48,44,76,70,51,43,44,40,38,44,69,111

Secondary structure (DSSP, 8-state):
-------------------PPP--B--HHHHHHHTT-PPPPTT-EEEEEEE--STTTT--EEEEETTEEEEEE-TTEEEEEEE-SEEEEEEE--SSS-EEEEEEE-TT-EEEEEEEEEEEEEEEEEEEEE--HHHHHHHHHHH-EEBPP-/-------------------PPP--B--HHHHHHHTT-PPPPTT-EEEEEEE--STTTT--EEEEETTEEEEEE-TTEEEEEEE-SEEEEEEE--SSS-EEEEEEE-TT-EEEEEEEEEEEEEEEEEEEEE--HHHHHHHHHHH-EEBPP-

InterPro domains:
  IPR016596 Protein of unknown function UCP012335 [PIRSF012335] (14-147)
  IPR022548 Domain of unknown function DUF2846 [PF11008] (42-126)

Sequence (300 aa):
MRNSIKLLSTALGFAILTGCASVPMGSSEADAQLKTFTAPPADQSGLYIYRDSFVGQALKKSVSIDGQIIGETAKGVYFHRFLAPGKHVIGTESEFSDNTLTLVTEPGKNYYLRQYIKMGAFVGGANLEQISEEQAQRDLKGCCKLAASKMRNSIKLLSTALGFAILTGCASVPMGSSEADAQLKTFTAPPADQSGLYIYRDSFVGQALKKSVSIDGQIIGETAKGVYFHRFLAPGKHVIGTESEFSDNTLTLVTEPGKNYYLRQYIKMGAFVGGANLEQISEEQAQRDLKGCCKLAASK